Protein AF-A0A6V8L6J2-F1 (afdb_monomer)

InterPro domains:
  IPR000182 GNAT domain [PF00583] (63-171)
  IPR000182 GNAT domain [PS51186] (35-198)
  IPR016181 Acyl-CoA N-acyltransferase [SSF55729] (37-196)

Mean predicted aligned error: 17.66 Å

Sequence (285 aa):
MEGERPVEPQRLDPPAELNKIQHFAIITTVSAIEKSVRSATAADMAAIASIYAHYVAHTVATFDEVAPTADDWRRKRDDLTGRGLPFLVALAGDEVAGFAYAGPFRPKPAYRHTVEDTIYLAPAYTGKGLGSTLLEAVLAGCAEAGARQVVAVIADTGSDASAALHRRFGFAEAGRLVNVGYKHARWIDTLLMQRPSNAHPAPARAQRGPRRSRLSPPIKGIRSWFDLQSTTVCPWSTQKSLIGGGRAGAGGKISGPCRMWATLCDALVEAGHIGHSPADRGAER

Radius of gyration: 35.35 Å; Cα contacts (8 Å, |Δi|>4): 330; chains: 1; bounding box: 138×88×64 Å

pLDDT: mean 74.94, std 26.14, range [28.81, 98.81]

Solvent-accessible surface area (backbone atoms only — not comparable to full-atom values): 17871 Å² total; per-residue (Å²): 134,84,81,84,81,88,81,82,82,82,84,79,78,80,74,90,66,74,75,60,64,71,64,57,73,74,66,81,80,76,76,75,69,52,73,51,74,46,76,59,55,86,83,48,23,58,56,52,28,53,45,49,34,50,38,30,77,75,44,57,70,41,88,53,83,68,62,64,49,38,66,54,46,45,54,50,47,52,56,32,48,74,71,50,30,33,45,33,31,31,30,48,57,93,42,76,38,24,40,31,34,38,44,75,60,52,92,55,77,91,35,77,42,30,28,25,54,48,78,51,56,28,81,96,44,61,96,69,57,54,69,58,57,46,50,54,54,39,52,51,31,34,24,75,53,59,26,37,32,40,33,41,78,40,42,61,65,90,63,62,65,65,62,53,53,43,43,77,72,62,32,41,84,74,50,73,43,75,64,72,43,77,59,94,95,38,72,27,35,36,42,34,29,34,31,70,22,86,70,37,74,76,74,76,73,74,73,78,65,77,79,79,88,59,86,70,78,79,68,90,87,71,92,60,87,70,75,74,69,79,76,82,82,81,65,77,81,66,64,65,70,81,76,65,88,78,93,78,80,89,89,77,87,90,79,66,78,65,59,60,54,51,54,52,51,51,53,35,42,77,68,66,77,47,81,87,72,94,80,85,82,85,86,86,136

Organism: NCBI:txid1076125

Secondary structure (DSSP, 8-state):
---PPPPPPP--PPPTTTTTHHHHTTS-------EEEEE--GGGHHHHHHHHHHHHHH-SSS--SSPPPHHHHHHHHHHHHHTT--EEEEEETTEEEEEEEEEES-SSGGGTTEEEEEEEE-GGGTTSSHHHHHHHHHHHHHHHTT-SEEEEEEE--S--HHHHHHHHTT-EEEEEEEEEEEETTEEEEEEEEEEE-TTS---------------PPPPTT---GGGGSSS----GGGGGGGSS-----S-----STHHHHHHHHHHHHHTTSSPPPTT------

Structure (mmCIF, N/CA/C/O backbone):
data_AF-A0A6V8L6J2-F1
#
_entry.id   AF-A0A6V8L6J2-F1
#
loop_
_atom_site.group_PDB
_atom_site.id
_atom_site.type_symbol
_atom_site.label_atom_id
_atom_site.label_alt_id
_atom_site.label_comp_id
_atom_site.label_asym_id
_atom_site.label_entity_id
_atom_site.label_seq_id
_atom_site.pdbx_PDB_ins_code
_atom_site.Cartn_x
_atom_site.Cartn_y
_atom_site.Cartn_z
_atom_site.occupancy
_atom_site.B_iso_or_equiv
_atom_site.auth_seq_id
_atom_site.auth_comp_id
_atom_site.auth_asym_id
_atom_site.auth_atom_id
_atom_site.pdbx_PDB_model_num
ATOM 1 N N . MET A 1 1 ? -81.642 57.421 8.137 1.00 38.56 1 MET A N 1
ATOM 2 C CA . MET A 1 1 ? -81.211 58.381 7.104 1.00 38.56 1 MET A CA 1
ATOM 3 C C . MET A 1 1 ? -79.759 58.697 7.410 1.00 38.56 1 MET A C 1
ATOM 5 O O . MET A 1 1 ? -79.502 59.449 8.335 1.00 38.56 1 MET A O 1
ATOM 9 N N . GLU A 1 2 ? -78.854 57.800 7.016 1.00 38.22 2 GLU A N 1
ATOM 10 C CA . GLU A 1 2 ? -78.171 57.800 5.700 1.00 38.22 2 GLU A CA 1
ATOM 11 C C . GLU A 1 2 ? -77.203 58.997 5.592 1.00 38.22 2 GLU A C 1
ATOM 13 O O . GLU A 1 2 ? -77.618 60.130 5.774 1.00 38.22 2 GLU A O 1
ATOM 18 N N . GLY A 1 3 ? -75.910 58.834 5.318 1.00 38.78 3 GLY A N 1
ATOM 19 C CA . GLY A 1 3 ? -75.205 57.620 4.939 1.00 38.78 3 GLY A CA 1
ATOM 20 C C . GLY A 1 3 ? -73.688 57.760 5.026 1.00 38.78 3 GLY A C 1
ATOM 21 O O . GLY A 1 3 ? -73.116 58.836 4.847 1.00 38.78 3 GLY A O 1
ATOM 22 N N . GLU A 1 4 ? -73.044 56.630 5.291 1.00 47.84 4 GLU A N 1
ATOM 23 C CA . GLU A 1 4 ? -71.620 56.441 5.056 1.00 47.84 4 GLU A CA 1
ATOM 24 C C . GLU A 1 4 ? -71.425 56.001 3.604 1.00 47.84 4 GLU A C 1
ATOM 26 O O . GLU A 1 4 ? -72.117 55.119 3.093 1.00 47.84 4 GLU A O 1
ATOM 31 N N . ARG A 1 5 ? -70.506 56.680 2.916 1.00 55.78 5 ARG A N 1
ATOM 32 C CA . ARG A 1 5 ? -70.139 56.384 1.529 1.00 55.78 5 ARG A CA 1
ATOM 33 C C . ARG A 1 5 ? -69.390 55.044 1.456 1.00 55.78 5 ARG A C 1
ATOM 35 O O . ARG A 1 5 ? -68.599 54.767 2.358 1.00 55.78 5 ARG A O 1
ATOM 42 N N . PRO A 1 6 ? -69.560 54.251 0.384 1.00 48.56 6 PRO A N 1
ATOM 43 C CA . PRO A 1 6 ? -68.909 52.953 0.255 1.00 48.56 6 PRO A CA 1
ATOM 44 C C . PRO A 1 6 ? -67.419 53.121 -0.065 1.00 48.56 6 PRO A C 1
ATOM 46 O O . PRO A 1 6 ? -67.058 53.890 -0.956 1.00 48.56 6 PRO A O 1
ATOM 49 N N . VAL A 1 7 ? -66.561 52.382 0.640 1.00 58.59 7 VAL A N 1
ATOM 50 C CA . VAL A 1 7 ? -65.142 52.215 0.295 1.00 58.59 7 VAL A CA 1
ATOM 51 C C . VAL A 1 7 ? -65.021 51.014 -0.640 1.00 58.59 7 VAL A C 1
ATOM 53 O O . VAL A 1 7 ? -65.461 49.914 -0.312 1.00 58.59 7 VAL A O 1
ATOM 56 N N . GLU A 1 8 ? -64.456 51.242 -1.820 1.00 53.38 8 GLU A N 1
ATOM 57 C CA . GLU A 1 8 ? -64.275 50.238 -2.867 1.00 53.38 8 GLU A CA 1
ATOM 58 C C . GLU A 1 8 ? -63.193 49.204 -2.485 1.00 53.38 8 GLU A C 1
ATOM 60 O O . GLU A 1 8 ? -62.112 49.595 -2.028 1.00 53.38 8 GLU A O 1
ATOM 65 N N . PRO A 1 9 ? -63.442 47.887 -2.637 1.00 50.19 9 PRO A N 1
ATOM 66 C CA . PRO A 1 9 ? -62.479 46.865 -2.245 1.00 50.19 9 PRO A CA 1
ATOM 67 C C . PRO A 1 9 ? -61.334 46.766 -3.260 1.00 50.19 9 PRO A C 1
ATOM 69 O O . PRO A 1 9 ? -61.534 46.436 -4.429 1.00 50.19 9 PRO A O 1
ATOM 72 N N . GLN A 1 10 ? -60.107 47.008 -2.792 1.00 58.25 10 GLN A N 1
ATOM 73 C CA . GLN A 1 10 ? -58.893 46.785 -3.575 1.00 58.25 10 GLN A CA 1
ATOM 74 C C . GLN A 1 10 ? -58.757 45.301 -3.945 1.00 58.25 10 GLN A C 1
ATOM 76 O O . GLN A 1 10 ? -58.644 44.429 -3.083 1.00 58.25 10 GLN A O 1
ATOM 81 N N . ARG A 1 11 ? -58.742 45.023 -5.251 1.00 51.22 11 ARG A N 1
ATOM 82 C CA . ARG A 1 11 ? -58.373 43.729 -5.829 1.00 51.22 11 ARG A CA 1
ATOM 83 C C . ARG A 1 11 ? -56.869 43.514 -5.608 1.00 51.22 11 ARG A C 1
ATOM 85 O O . ARG A 1 11 ? -56.058 44.155 -6.268 1.00 51.22 11 ARG A O 1
ATOM 92 N N . LEU A 1 12 ? -56.503 42.633 -4.675 1.00 52.09 12 LEU A N 1
ATOM 93 C CA . LEU A 1 12 ? -55.143 42.095 -4.592 1.00 52.09 12 LEU A CA 1
ATOM 94 C C . LEU A 1 12 ? -54.971 41.038 -5.689 1.00 52.09 12 LEU A C 1
ATOM 96 O O . LEU A 1 12 ? -55.606 39.984 -5.638 1.00 52.09 12 LEU A O 1
ATOM 100 N N . ASP A 1 13 ? -54.099 41.303 -6.657 1.00 53.66 13 ASP A N 1
ATOM 101 C CA . ASP A 1 13 ? -53.595 40.262 -7.551 1.00 53.66 13 ASP A CA 1
ATOM 102 C C . ASP A 1 13 ? -52.654 39.323 -6.765 1.00 53.66 13 ASP A C 1
ATOM 104 O O . ASP A 1 13 ? -51.825 39.801 -5.981 1.00 53.66 13 ASP A O 1
ATOM 108 N N . PRO A 1 14 ? -52.751 37.988 -6.928 1.00 57.00 14 PRO A N 1
ATOM 109 C CA . PRO A 1 14 ? -51.861 37.066 -6.234 1.00 57.00 14 PRO A CA 1
ATOM 110 C C . PRO A 1 14 ? -50.430 37.190 -6.787 1.00 57.00 14 PRO A C 1
ATOM 112 O O . PRO A 1 14 ? -50.242 37.226 -8.008 1.00 57.00 14 PRO A O 1
ATOM 115 N N . PRO A 1 15 ? -49.395 37.231 -5.928 1.00 49.56 15 PRO A N 1
ATOM 116 C CA . PRO A 1 15 ? -48.028 37.412 -6.389 1.00 49.56 15 PRO A CA 1
ATOM 117 C C . PRO A 1 15 ? -47.547 36.187 -7.177 1.00 49.56 15 PRO A C 1
ATOM 119 O O . PRO A 1 15 ? -47.607 35.049 -6.707 1.00 49.56 15 PRO A O 1
ATOM 122 N N . ALA A 1 16 ? -46.984 36.441 -8.361 1.00 53.47 16 ALA A N 1
ATOM 123 C CA . ALA A 1 16 ? -46.343 35.480 -9.269 1.00 53.47 16 ALA A CA 1
ATOM 124 C C . ALA A 1 16 ? -45.048 34.826 -8.712 1.00 53.47 16 ALA A C 1
ATOM 126 O O . ALA A 1 16 ? -44.206 34.339 -9.466 1.00 53.47 16 ALA A O 1
ATOM 127 N N . GLU A 1 17 ? -44.876 34.805 -7.392 1.00 49.59 17 GLU A N 1
ATOM 128 C CA . GLU A 1 17 ? -43.664 34.389 -6.670 1.00 49.59 17 GLU A CA 1
ATOM 129 C C . GLU A 1 17 ? -43.742 32.957 -6.117 1.00 49.59 17 GLU A C 1
ATOM 131 O O . GLU A 1 17 ? -42.745 32.414 -5.651 1.00 49.59 17 GLU A O 1
ATOM 136 N N . LEU A 1 18 ? -44.896 32.290 -6.199 1.00 47.78 18 LEU A N 1
ATOM 137 C CA . LEU A 1 18 ? -45.054 30.946 -5.626 1.00 47.78 18 LEU A CA 1
ATOM 138 C C . LEU A 1 18 ? -44.497 29.812 -6.503 1.00 47.78 18 LEU A C 1
ATOM 140 O O . LEU A 1 18 ? -44.278 28.717 -5.996 1.00 47.78 18 LEU A O 1
ATOM 144 N N . ASN A 1 19 ? -44.198 30.055 -7.787 1.00 50.50 19 ASN A N 1
ATOM 145 C CA . ASN A 1 19 ? -43.825 28.980 -8.724 1.00 50.50 19 ASN A CA 1
ATOM 146 C C . ASN A 1 19 ? -42.311 28.855 -9.016 1.00 50.50 19 ASN A C 1
ATOM 148 O O . ASN A 1 19 ? -41.887 27.920 -9.697 1.00 50.50 19 ASN A O 1
ATOM 152 N N . LYS A 1 20 ? -41.471 29.768 -8.499 1.00 48.31 20 LYS A N 1
ATOM 153 C CA . LYS A 1 20 ? -39.998 29.716 -8.661 1.00 48.31 20 LYS A CA 1
ATOM 154 C C . LYS A 1 20 ? -39.279 29.036 -7.495 1.00 48.31 20 LYS A C 1
ATOM 156 O O . LYS A 1 20 ? -38.230 28.428 -7.696 1.00 48.31 20 LYS A O 1
ATOM 161 N N . ILE A 1 21 ? -39.858 29.082 -6.295 1.00 51.44 21 ILE A N 1
ATOM 162 C CA . ILE A 1 21 ? -39.219 28.569 -5.074 1.00 51.44 21 ILE A CA 1
ATOM 163 C C . ILE A 1 21 ? -39.250 27.028 -5.028 1.00 51.44 21 ILE A C 1
ATOM 165 O O . ILE A 1 21 ? -38.320 26.411 -4.515 1.00 51.44 21 ILE A O 1
ATOM 169 N N . GLN A 1 22 ? -40.243 26.382 -5.651 1.00 46.78 22 GLN A N 1
ATOM 170 C CA . GLN A 1 22 ? -40.329 24.914 -5.673 1.00 46.78 22 GLN A CA 1
ATOM 171 C C . GLN A 1 22 ? -39.413 24.232 -6.704 1.00 46.78 22 GLN A C 1
ATOM 173 O O . GLN A 1 22 ? -39.050 23.078 -6.501 1.00 46.78 22 GLN A O 1
ATOM 178 N N . HIS A 1 23 ? -38.974 24.923 -7.764 1.00 47.19 23 HIS A N 1
ATOM 179 C CA . HIS A 1 23 ? -38.044 24.338 -8.744 1.00 47.19 23 HIS A CA 1
ATOM 180 C C . HIS A 1 23 ? -36.566 24.519 -8.367 1.00 47.19 23 HIS A C 1
ATOM 182 O O . HIS A 1 23 ? -35.737 23.697 -8.752 1.00 47.19 23 HIS A O 1
ATOM 188 N N . PHE A 1 24 ? -36.216 25.555 -7.595 1.00 45.44 24 PHE A N 1
ATOM 189 C CA . PHE A 1 24 ? -34.817 25.810 -7.227 1.00 45.44 24 PHE A CA 1
ATOM 190 C C . PHE A 1 24 ? -34.338 24.975 -6.027 1.00 45.44 24 PHE A C 1
ATOM 192 O O . PHE A 1 24 ? -33.147 24.718 -5.896 1.00 45.44 24 PHE A O 1
ATOM 199 N N . ALA A 1 25 ? -35.254 24.484 -5.187 1.00 39.44 25 ALA A N 1
ATOM 200 C CA . ALA A 1 25 ? -34.921 23.671 -4.013 1.00 39.44 25 ALA A CA 1
ATOM 201 C C . ALA A 1 25 ? -34.645 22.180 -4.319 1.00 39.44 25 ALA A C 1
ATOM 203 O O . ALA A 1 25 ? -34.301 21.427 -3.412 1.00 39.44 25 ALA A O 1
ATOM 204 N N . ILE A 1 26 ? -34.774 21.740 -5.579 1.00 43.50 26 ILE A N 1
ATOM 205 C CA . ILE A 1 26 ? -34.473 20.355 -6.001 1.00 43.50 26 ILE A CA 1
ATOM 206 C C . ILE A 1 26 ? -33.020 20.214 -6.492 1.00 43.50 26 ILE A C 1
ATOM 208 O O . ILE A 1 26 ? -32.470 19.114 -6.526 1.00 43.50 26 ILE A O 1
ATOM 212 N N . ILE A 1 27 ? -32.342 21.321 -6.806 1.00 48.66 27 ILE A N 1
ATOM 213 C CA . ILE A 1 27 ? -30.946 21.307 -7.241 1.00 48.66 27 ILE A CA 1
ATOM 214 C C . ILE A 1 27 ? -30.086 21.762 -6.061 1.00 48.66 27 ILE A C 1
ATOM 216 O O . ILE A 1 27 ? -30.187 22.899 -5.615 1.00 48.66 27 ILE A O 1
ATOM 220 N N . THR A 1 28 ? -29.185 20.888 -5.607 1.00 45.84 28 THR A N 1
ATOM 221 C CA . THR A 1 28 ? -28.156 21.124 -4.569 1.00 45.84 28 THR A CA 1
ATOM 222 C C . THR A 1 28 ? -28.513 20.684 -3.145 1.00 45.84 28 THR A C 1
ATOM 224 O O . THR A 1 28 ? -28.267 21.391 -2.176 1.00 45.84 28 THR A O 1
ATOM 227 N N . THR A 1 29 ? -28.954 19.436 -2.982 1.00 45.41 29 THR A N 1
ATOM 228 C CA . THR A 1 29 ? -28.442 18.640 -1.853 1.00 45.41 29 THR A CA 1
ATOM 229 C C . THR A 1 29 ? -27.448 17.636 -2.422 1.00 45.41 29 THR A C 1
ATOM 231 O O . THR A 1 29 ? -27.781 16.485 -2.690 1.00 45.41 29 THR A O 1
ATOM 234 N N . VAL A 1 30 ? -26.214 18.083 -2.674 1.00 53.19 30 VAL A N 1
ATOM 235 C CA . VAL A 1 30 ? -25.099 17.139 -2.797 1.00 53.19 30 VAL A CA 1
ATOM 236 C C . VAL A 1 30 ? -24.872 16.635 -1.380 1.00 53.19 30 VAL A C 1
ATOM 238 O O . VAL A 1 30 ? -24.208 17.297 -0.587 1.00 53.19 30 VAL A O 1
ATOM 241 N N . SER A 1 31 ? -25.504 15.515 -1.032 1.00 51.19 31 SER A N 1
ATOM 242 C CA . SER A 1 31 ? -25.180 14.798 0.197 1.00 51.19 31 SER A CA 1
ATOM 243 C C . SER A 1 31 ? -23.675 14.531 0.172 1.00 51.19 31 SER A C 1
ATOM 245 O O . SER A 1 31 ? -23.175 13.807 -0.695 1.00 51.19 31 SER A O 1
ATOM 247 N N . ALA A 1 32 ? -22.927 15.203 1.046 1.00 64.56 32 ALA A N 1
ATOM 248 C CA . ALA A 1 32 ? -21.523 14.902 1.237 1.00 64.56 32 ALA A CA 1
ATOM 249 C C . ALA A 1 32 ? -21.467 13.485 1.805 1.00 64.56 32 ALA A C 1
ATOM 251 O O . ALA A 1 32 ? -21.842 13.267 2.953 1.00 64.56 32 ALA A O 1
ATOM 252 N N . ILE A 1 33 ? -21.061 12.519 0.978 1.00 69.44 33 ILE A N 1
ATOM 253 C CA . ILE A 1 33 ? -20.912 11.134 1.421 1.00 69.44 33 ILE A CA 1
ATOM 254 C C . ILE A 1 33 ? -19.971 11.136 2.628 1.00 69.44 33 ILE A C 1
ATOM 256 O O . ILE A 1 33 ? -18.839 11.621 2.523 1.00 69.44 33 ILE A O 1
ATOM 260 N N . GLU A 1 34 ? -20.456 10.627 3.760 1.00 84.69 34 GLU A N 1
ATOM 261 C CA . GLU A 1 34 ? -19.671 10.502 4.980 1.00 84.69 34 GLU A CA 1
ATOM 262 C C . GLU A 1 34 ? -18.452 9.620 4.703 1.00 84.69 34 GLU A C 1
ATOM 264 O O . GLU A 1 34 ? -18.567 8.532 4.136 1.00 84.69 34 GLU A O 1
ATOM 269 N N . LYS A 1 35 ? -17.268 10.118 5.061 1.00 91.12 35 LYS A N 1
ATOM 270 C CA . LYS A 1 35 ? -16.005 9.403 4.887 1.00 91.12 35 LYS A CA 1
ATOM 271 C C . LYS A 1 35 ? -15.460 9.047 6.254 1.00 91.12 35 LYS A C 1
ATOM 273 O O . LYS A 1 35 ? -15.222 9.939 7.064 1.00 91.12 35 LYS A O 1
ATOM 278 N N . SER A 1 36 ? -15.203 7.768 6.476 1.00 95.06 36 SER A N 1
ATOM 279 C CA . SER A 1 36 ? -14.614 7.279 7.721 1.00 95.06 36 SER A CA 1
ATOM 280 C C . SER A 1 36 ? -13.577 6.195 7.445 1.00 95.06 36 SER A C 1
ATOM 282 O O . SER A 1 36 ? -13.510 5.633 6.350 1.00 95.06 36 SER A O 1
ATOM 284 N N . VAL A 1 37 ? -12.720 5.928 8.428 1.00 97.56 37 VAL A N 1
ATOM 285 C CA . VAL A 1 37 ? -11.757 4.823 8.400 1.00 97.56 37 VAL A CA 1
ATOM 286 C C . VAL A 1 37 ? -11.955 3.993 9.657 1.00 97.56 37 VAL A C 1
ATOM 288 O O . VAL A 1 37 ? -12.092 4.542 10.749 1.00 97.56 37 VAL A O 1
ATOM 291 N N . ARG A 1 38 ? -11.965 2.669 9.504 1.00 97.69 38 ARG A N 1
ATOM 292 C CA . ARG A 1 38 ? -12.072 1.718 10.617 1.00 97.69 38 ARG A CA 1
ATOM 293 C C . ARG A 1 38 ? -11.252 0.462 10.357 1.00 97.69 38 ARG A C 1
ATOM 295 O O . ARG A 1 38 ? -10.863 0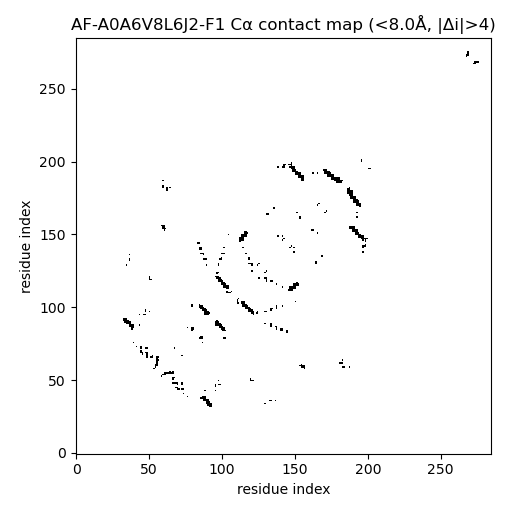.189 9.221 1.00 97.69 38 ARG A O 1
ATOM 302 N N . SER A 1 39 ? -11.050 -0.339 11.399 1.00 98.31 39 SER A N 1
ATOM 303 C CA . SER A 1 39 ? -10.497 -1.686 11.256 1.00 98.31 39 SER A CA 1
ATOM 304 C C . SER A 1 39 ? -11.354 -2.538 10.318 1.00 98.31 39 SER A C 1
ATOM 306 O O . SER A 1 39 ? -12.591 -2.491 10.351 1.00 98.31 39 SER A O 1
ATOM 308 N N . ALA A 1 40 ? -10.681 -3.312 9.470 1.00 98.25 40 ALA A N 1
ATOM 309 C CA . ALA A 1 40 ? -11.327 -4.248 8.566 1.00 98.25 40 ALA A CA 1
ATOM 310 C C . ALA A 1 40 ? -11.888 -5.448 9.339 1.00 98.25 40 ALA A C 1
ATOM 312 O O . ALA A 1 40 ? -11.258 -5.986 10.249 1.00 98.25 40 ALA A O 1
ATOM 313 N N . THR A 1 41 ? -13.059 -5.907 8.927 1.00 97.62 41 THR A N 1
ATOM 314 C CA . THR A 1 41 ? -13.772 -7.051 9.492 1.00 97.62 41 THR A CA 1
ATOM 315 C C . THR A 1 41 ? -13.847 -8.194 8.481 1.00 97.62 41 THR A C 1
ATOM 317 O O . THR A 1 41 ? -13.521 -8.052 7.302 1.00 97.62 41 THR A O 1
ATOM 320 N N . ALA A 1 42 ? -14.326 -9.353 8.929 1.00 96.06 42 ALA A N 1
ATOM 321 C CA . ALA A 1 42 ? -14.614 -10.496 8.068 1.00 96.06 42 ALA A CA 1
ATOM 322 C C . ALA A 1 42 ? -15.571 -10.189 6.905 1.00 96.06 42 ALA A C 1
ATOM 324 O O . ALA A 1 42 ? -15.435 -10.811 5.851 1.00 96.06 42 ALA A O 1
ATOM 325 N N . ALA A 1 43 ? -16.501 -9.247 7.083 1.00 97.12 43 ALA A N 1
ATOM 326 C CA . ALA A 1 43 ? -17.487 -8.883 6.070 1.00 97.12 43 ALA A CA 1
ATOM 327 C C . ALA A 1 43 ? -16.881 -8.072 4.910 1.00 97.12 43 ALA A C 1
ATOM 329 O O . ALA A 1 43 ? -17.376 -8.138 3.789 1.00 97.12 43 ALA A O 1
ATOM 330 N N . ASP A 1 44 ? -15.769 -7.370 5.142 1.00 98.31 44 ASP A N 1
ATOM 331 C CA . ASP A 1 44 ? -15.175 -6.466 4.149 1.00 98.31 44 ASP A CA 1
ATOM 332 C C . ASP A 1 44 ? -14.343 -7.197 3.078 1.00 98.31 44 ASP A C 1
ATOM 334 O O . ASP A 1 44 ? -13.984 -6.618 2.052 1.00 98.31 44 ASP A O 1
ATOM 338 N N . MET A 1 45 ? -14.011 -8.475 3.300 1.00 98.38 45 MET A N 1
ATOM 339 C CA . MET A 1 45 ? -13.021 -9.200 2.490 1.00 98.38 45 MET A CA 1
ATOM 340 C C . MET A 1 45 ? -13.448 -9.365 1.028 1.00 98.38 45 MET A C 1
ATOM 342 O O . MET A 1 45 ? -12.598 -9.341 0.141 1.00 98.38 45 MET A O 1
ATOM 346 N N . ALA A 1 46 ? -14.752 -9.494 0.764 1.00 98.38 46 ALA A N 1
ATOM 347 C CA . ALA A 1 46 ? -15.271 -9.568 -0.600 1.00 98.38 46 ALA A CA 1
ATOM 348 C C . ALA A 1 46 ? -15.064 -8.246 -1.359 1.00 98.38 46 ALA A C 1
ATOM 350 O O . ALA A 1 46 ? -14.615 -8.254 -2.505 1.00 98.38 46 ALA A O 1
ATOM 351 N N . ALA A 1 47 ? -15.317 -7.108 -0.704 1.00 98.44 47 ALA A N 1
ATOM 352 C CA . ALA A 1 47 ? -15.102 -5.792 -1.297 1.00 98.44 47 ALA A CA 1
ATOM 353 C C . ALA A 1 47 ? -13.607 -5.520 -1.529 1.00 98.44 47 ALA A C 1
ATOM 355 O O . ALA A 1 47 ? -13.218 -5.095 -2.614 1.00 98.44 47 ALA A O 1
ATOM 356 N N . ILE A 1 48 ? -12.753 -5.851 -0.555 1.00 98.69 48 ILE A N 1
ATOM 357 C CA . ILE A 1 48 ? -11.290 -5.755 -0.686 1.00 98.69 48 ILE A CA 1
ATOM 358 C C . ILE A 1 48 ? -10.783 -6.597 -1.861 1.00 98.69 48 ILE A C 1
ATOM 360 O O . ILE A 1 48 ? -10.017 -6.094 -2.686 1.00 98.69 48 ILE A O 1
ATOM 364 N N . ALA A 1 49 ? -11.239 -7.849 -1.970 1.00 98.62 49 ALA A N 1
ATOM 365 C CA . ALA A 1 49 ? -10.874 -8.731 -3.073 1.00 98.62 49 ALA A CA 1
ATOM 366 C C . ALA A 1 49 ? -11.284 -8.132 -4.425 1.00 98.62 49 ALA A C 1
ATOM 368 O O . ALA A 1 49 ? -10.475 -8.113 -5.349 1.00 98.62 49 ALA A O 1
ATOM 369 N N . SER A 1 50 ? -12.494 -7.571 -4.524 1.00 98.50 50 SER A N 1
ATOM 370 C CA . SER A 1 50 ? -12.978 -6.906 -5.739 1.00 98.50 50 SER A CA 1
ATOM 371 C C . SER A 1 50 ? -12.137 -5.680 -6.113 1.00 98.50 50 SER A C 1
ATOM 373 O O . SER A 1 50 ? -11.752 -5.526 -7.273 1.00 98.50 50 SER A O 1
ATOM 375 N N . ILE A 1 51 ? -11.812 -4.817 -5.142 1.00 98.56 51 ILE A N 1
ATOM 376 C CA . ILE A 1 51 ? -10.957 -3.640 -5.367 1.00 98.56 51 ILE A CA 1
ATOM 377 C C . ILE A 1 51 ? -9.588 -4.084 -5.879 1.00 98.56 51 ILE A C 1
ATOM 379 O O . ILE A 1 51 ? -9.108 -3.571 -6.886 1.00 98.56 51 ILE A O 1
ATOM 383 N N . TYR A 1 52 ? -8.960 -5.055 -5.217 1.00 98.62 52 TYR A N 1
ATOM 384 C CA . TYR A 1 52 ? -7.630 -5.516 -5.599 1.00 98.62 52 TYR A CA 1
ATOM 385 C C . TYR A 1 52 ? -7.619 -6.229 -6.956 1.00 98.62 52 TYR A C 1
ATOM 387 O O . TYR A 1 52 ? -6.715 -6.004 -7.760 1.00 98.62 52 TYR A O 1
ATOM 395 N N . ALA A 1 53 ? -8.645 -7.032 -7.252 1.00 98.50 53 ALA A N 1
ATOM 396 C CA . ALA A 1 53 ? -8.783 -7.730 -8.527 1.00 98.50 53 ALA A CA 1
ATOM 397 C C . ALA A 1 53 ? -8.798 -6.763 -9.719 1.00 98.50 53 ALA A C 1
ATOM 399 O O . ALA A 1 53 ? -8.177 -7.053 -10.742 1.00 98.50 53 ALA A O 1
ATOM 400 N N . HIS A 1 54 ? -9.417 -5.585 -9.573 1.00 98.25 54 HIS A N 1
ATOM 401 C CA . HIS A 1 54 ? -9.348 -4.534 -10.590 1.00 98.25 54 HIS A CA 1
ATOM 402 C C . HIS A 1 54 ? -7.896 -4.118 -10.885 1.00 98.25 54 HIS A C 1
ATOM 404 O O . HIS A 1 54 ? -7.487 -4.053 -12.045 1.00 98.25 54 HIS A O 1
ATOM 410 N N . TYR A 1 55 ? -7.086 -3.880 -9.848 1.00 98.12 55 TYR A N 1
ATOM 411 C CA . TYR A 1 55 ? -5.679 -3.508 -10.022 1.00 98.12 55 TYR A CA 1
ATOM 412 C C . TYR A 1 55 ? -4.835 -4.642 -10.599 1.00 98.12 55 TYR A C 1
ATOM 414 O O . TYR A 1 55 ? -3.953 -4.371 -11.416 1.00 98.12 55 TYR A O 1
ATOM 422 N N . VAL A 1 56 ? -5.114 -5.892 -10.219 1.00 98.19 56 VAL A N 1
ATOM 423 C CA . VAL A 1 56 ? -4.464 -7.075 -10.796 1.00 98.19 56 VAL A CA 1
ATOM 424 C C . VAL A 1 56 ? -4.748 -7.174 -12.294 1.00 98.19 56 VAL A C 1
ATOM 426 O O . VAL A 1 56 ? -3.812 -7.347 -13.068 1.00 98.19 56 VAL A O 1
ATOM 429 N N . ALA A 1 57 ? -6.005 -7.019 -12.709 1.00 97.81 57 ALA A N 1
ATOM 430 C CA . ALA A 1 57 ? -6.415 -7.224 -14.094 1.00 97.81 57 ALA A CA 1
ATOM 431 C C . ALA A 1 57 ? -6.031 -6.073 -15.039 1.00 97.81 57 ALA A C 1
ATOM 433 O O . ALA A 1 57 ? -5.746 -6.316 -16.211 1.00 97.81 57 ALA A O 1
ATOM 434 N N . HIS A 1 58 ? -6.057 -4.828 -14.555 1.00 97.38 58 HIS A N 1
ATOM 435 C CA . HIS A 1 58 ? -6.026 -3.649 -15.429 1.00 97.38 58 HIS A CA 1
ATOM 436 C C . HIS A 1 58 ? -4.802 -2.751 -15.243 1.00 97.38 58 HIS A C 1
ATOM 438 O O . HIS A 1 58 ? -4.645 -1.773 -15.976 1.00 97.38 58 HIS A O 1
ATOM 444 N N . THR A 1 59 ? -3.940 -3.028 -14.262 1.00 96.56 59 THR A N 1
ATOM 445 C CA . THR A 1 59 ? -2.827 -2.136 -13.921 1.00 96.56 59 THR A CA 1
ATOM 446 C C . THR A 1 59 ? -1.561 -2.901 -13.548 1.00 96.56 59 THR A C 1
ATOM 448 O O . THR A 1 59 ? -1.559 -4.112 -13.341 1.00 96.56 59 THR A O 1
ATOM 451 N N . VAL A 1 60 ? -0.470 -2.153 -13.387 1.00 96.81 60 VAL A N 1
ATOM 452 C CA . VAL A 1 60 ? 0.787 -2.669 -12.824 1.00 96.81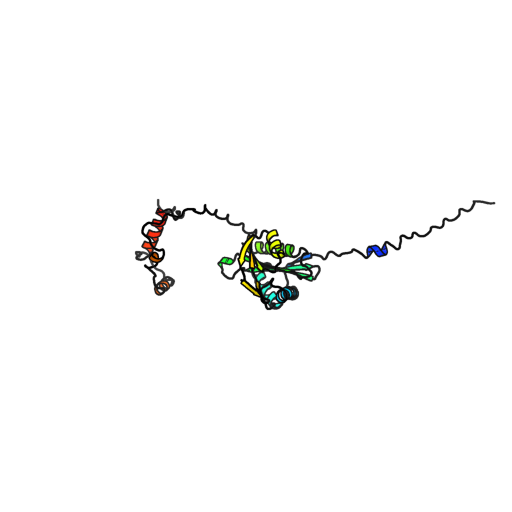 60 VAL A CA 1
ATOM 453 C C . VAL A 1 60 ? 1.040 -2.207 -11.393 1.00 96.81 60 VAL A C 1
ATOM 455 O O . VAL A 1 60 ? 2.143 -2.384 -10.891 1.00 96.81 60 VAL A O 1
ATOM 458 N N . ALA A 1 61 ? 0.050 -1.586 -10.740 1.00 96.38 61 ALA A N 1
ATOM 459 C CA . ALA A 1 61 ? 0.199 -1.091 -9.369 1.00 96.38 61 ALA A CA 1
ATOM 460 C C . ALA A 1 61 ? 0.549 -2.220 -8.383 1.00 96.38 61 ALA A C 1
ATOM 462 O O . ALA A 1 61 ? 1.209 -1.980 -7.379 1.00 96.38 61 ALA A O 1
ATOM 463 N N . THR A 1 62 ? 0.145 -3.446 -8.722 1.00 96.75 62 THR A N 1
ATOM 464 C CA . THR A 1 62 ? 0.599 -4.692 -8.111 1.00 96.75 62 THR A CA 1
ATOM 465 C C . THR A 1 62 ? 1.232 -5.601 -9.159 1.00 96.75 62 THR A C 1
ATOM 467 O O . THR A 1 62 ? 0.819 -5.611 -10.328 1.00 96.75 62 THR A O 1
ATOM 470 N N . PHE A 1 63 ? 2.208 -6.392 -8.719 1.00 97.38 63 PHE A N 1
ATOM 471 C CA . PHE A 1 63 ? 2.841 -7.441 -9.514 1.00 97.38 63 PHE A CA 1
ATOM 472 C C . PHE A 1 63 ? 2.134 -8.794 -9.403 1.00 97.38 63 PHE A C 1
ATOM 474 O O . PHE A 1 63 ? 2.522 -9.720 -10.106 1.00 97.38 63 PHE A O 1
ATOM 481 N N . ASP A 1 64 ? 1.072 -8.910 -8.601 1.00 97.31 64 ASP A N 1
ATOM 482 C CA . ASP A 1 64 ? 0.222 -10.099 -8.646 1.00 97.31 64 ASP A CA 1
ATOM 483 C C . ASP A 1 64 ? -0.431 -10.218 -10.030 1.00 97.31 64 ASP A C 1
ATOM 485 O O . ASP A 1 64 ? -1.001 -9.252 -10.554 1.00 97.31 64 ASP A O 1
ATOM 489 N N . GLU A 1 65 ? -0.342 -11.409 -10.621 1.00 97.19 65 GLU A N 1
ATOM 490 C CA . GLU A 1 65 ? -0.978 -11.762 -11.899 1.00 97.19 65 GLU A CA 1
ATOM 491 C C . GLU A 1 65 ? -2.317 -12.485 -11.703 1.00 97.19 65 GLU A C 1
ATOM 493 O O . GLU A 1 65 ? -3.184 -12.439 -12.572 1.00 97.19 65 GLU A O 1
ATOM 498 N N . VAL A 1 66 ? -2.511 -13.110 -10.539 1.00 97.81 66 VAL A N 1
ATOM 499 C CA . VAL A 1 66 ? -3.752 -13.787 -10.150 1.00 97.81 66 VAL A CA 1
ATOM 500 C C . VAL A 1 66 ? -4.287 -13.126 -8.889 1.00 97.81 66 VAL A C 1
ATOM 502 O O . VAL A 1 66 ? -3.574 -12.995 -7.896 1.00 97.81 66 VAL A O 1
ATOM 505 N N . ALA A 1 67 ? -5.545 -12.688 -8.932 1.00 97.94 67 ALA A N 1
ATOM 506 C CA . ALA A 1 67 ? -6.160 -11.998 -7.808 1.00 97.94 67 ALA A CA 1
ATOM 507 C C . ALA A 1 67 ? -6.410 -12.972 -6.637 1.00 97.94 67 ALA A C 1
ATOM 509 O O . ALA A 1 67 ? -7.008 -14.029 -6.855 1.00 97.94 67 ALA A O 1
ATOM 510 N N . PRO A 1 68 ? -6.011 -12.622 -5.399 1.00 98.00 68 PRO A N 1
ATOM 511 C CA . PRO A 1 68 ? -6.341 -13.408 -4.218 1.00 98.00 68 PRO A CA 1
ATOM 512 C C . PRO A 1 68 ? -7.851 -13.458 -3.975 1.00 98.00 68 PRO A C 1
ATOM 514 O O . PRO A 1 68 ? -8.575 -12.487 -4.217 1.00 98.00 68 PRO A O 1
ATOM 517 N N . THR A 1 69 ? -8.321 -14.577 -3.433 1.00 98.31 69 THR A N 1
ATOM 518 C CA . THR A 1 69 ? -9.726 -14.763 -3.060 1.00 98.31 69 THR A CA 1
ATOM 519 C C . THR A 1 69 ? -10.078 -13.999 -1.780 1.00 98.31 69 THR A C 1
ATOM 521 O O . THR A 1 69 ? -9.208 -13.581 -1.012 1.00 98.31 69 THR A O 1
ATOM 524 N N . ALA A 1 70 ? -11.374 -13.852 -1.487 1.00 98.25 70 ALA A N 1
ATOM 525 C CA . ALA A 1 70 ? -11.822 -13.271 -0.218 1.00 98.25 70 ALA A CA 1
ATOM 526 C C . ALA A 1 70 ? -11.308 -14.056 1.009 1.00 98.25 70 ALA A C 1
ATOM 528 O O . ALA A 1 70 ? -11.026 -13.459 2.049 1.00 98.25 70 ALA A O 1
ATOM 529 N N . ASP A 1 71 ? -11.130 -15.375 0.894 1.00 98.31 71 ASP A N 1
ATOM 530 C CA . ASP A 1 71 ? -10.581 -16.189 1.981 1.00 98.31 71 ASP A CA 1
ATOM 531 C C . ASP A 1 71 ? -9.064 -16.036 2.132 1.00 98.31 71 ASP A C 1
ATOM 533 O O . ASP A 1 71 ? -8.561 -16.088 3.257 1.00 98.31 71 ASP A O 1
ATOM 537 N N . ASP A 1 72 ? -8.330 -15.777 1.045 1.00 98.44 72 ASP A N 1
ATOM 538 C CA . ASP A 1 72 ? -6.921 -15.370 1.129 1.00 98.44 72 ASP A 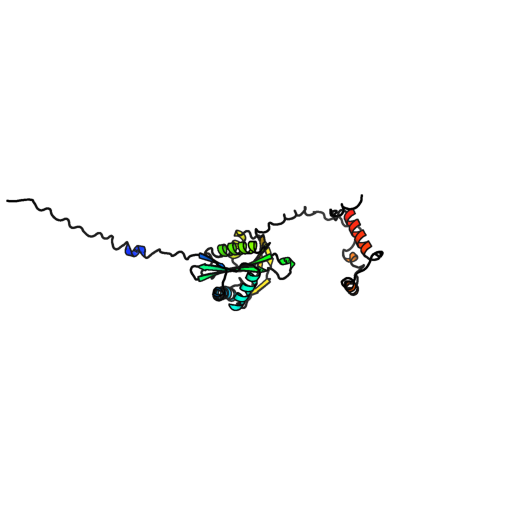CA 1
ATOM 539 C C . ASP A 1 72 ? -6.783 -14.055 1.897 1.00 98.44 72 ASP A C 1
ATOM 541 O O . ASP A 1 72 ? -5.970 -13.948 2.818 1.00 98.44 72 ASP A O 1
ATOM 545 N N . TRP A 1 73 ? -7.628 -13.072 1.575 1.00 98.56 73 TRP A N 1
ATOM 546 C CA . TRP A 1 73 ? -7.663 -11.795 2.284 1.00 98.56 73 TRP A CA 1
ATOM 547 C C . TRP A 1 73 ? -8.057 -11.950 3.751 1.00 98.56 73 TRP A C 1
ATOM 549 O O . TRP A 1 73 ? -7.442 -11.315 4.607 1.00 98.56 73 TRP A O 1
ATOM 559 N N . ARG A 1 74 ? -9.009 -12.838 4.065 1.00 98.56 74 ARG A N 1
ATOM 560 C CA . ARG A 1 74 ? -9.381 -13.170 5.448 1.00 98.56 74 ARG A CA 1
ATOM 561 C C . ARG A 1 74 ? -8.179 -13.694 6.232 1.00 98.56 74 ARG A C 1
ATOM 563 O O . ARG A 1 74 ? -7.874 -13.145 7.286 1.00 98.56 74 ARG A O 1
ATOM 570 N N . ARG A 1 75 ? -7.469 -14.692 5.690 1.00 98.62 75 ARG A N 1
ATOM 571 C CA . ARG A 1 75 ? -6.255 -15.257 6.308 1.00 98.62 75 ARG A CA 1
ATOM 572 C C . ARG A 1 75 ? -5.165 -14.206 6.485 1.00 98.62 75 ARG A C 1
ATOM 574 O O . ARG A 1 75 ? -4.542 -14.145 7.540 1.00 98.62 75 ARG A O 1
ATOM 581 N N . LYS A 1 76 ? -4.949 -13.368 5.468 1.00 98.50 76 LYS A N 1
ATOM 582 C CA . LYS A 1 76 ? -3.958 -12.289 5.510 1.00 98.50 76 LYS A CA 1
ATOM 583 C C . LYS A 1 76 ? -4.294 -11.254 6.578 1.00 98.50 76 LYS A C 1
ATOM 585 O O . LYS A 1 76 ? -3.407 -10.868 7.331 1.00 98.50 76 LYS A O 1
ATOM 590 N N . ARG A 1 77 ? -5.558 -10.828 6.674 1.00 98.56 77 ARG A N 1
ATOM 591 C CA . ARG A 1 77 ? -6.014 -9.944 7.752 1.00 98.56 77 ARG A CA 1
ATOM 592 C C . ARG A 1 77 ? -5.713 -10.575 9.104 1.00 98.56 77 ARG A C 1
ATOM 594 O O . ARG A 1 77 ? -5.058 -9.927 9.909 1.00 98.56 77 ARG A O 1
ATOM 601 N N . ASP A 1 78 ? -6.142 -11.816 9.323 1.00 98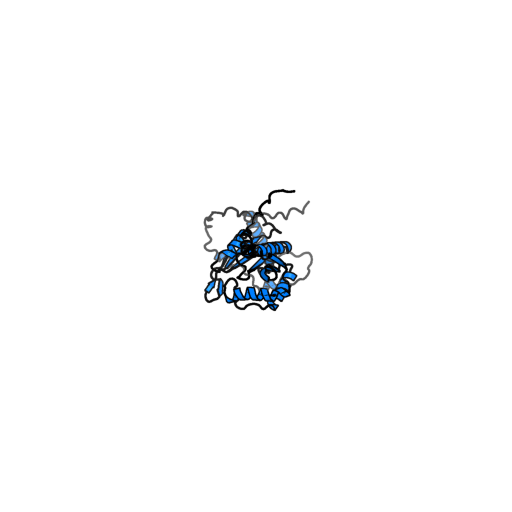.44 78 ASP A N 1
ATOM 602 C CA . ASP A 1 78 ? -5.984 -12.491 10.614 1.00 98.44 78 ASP A CA 1
ATOM 603 C C . ASP A 1 78 ? -4.514 -12.608 11.035 1.00 98.44 78 ASP A C 1
ATOM 605 O O . ASP A 1 78 ? -4.186 -12.271 12.173 1.00 98.44 78 ASP A O 1
ATOM 609 N N . ASP A 1 79 ? -3.616 -12.982 10.115 1.00 98.31 79 ASP A N 1
ATOM 610 C CA . ASP A 1 79 ? -2.170 -13.014 10.375 1.00 98.31 79 ASP A CA 1
ATOM 611 C C . ASP A 1 79 ? -1.620 -11.629 10.752 1.00 98.31 79 ASP A C 1
ATOM 613 O O . ASP A 1 79 ? -0.933 -11.490 11.764 1.00 98.31 79 ASP A O 1
ATOM 617 N N . LEU A 1 80 ? -1.941 -10.588 9.979 1.00 98.31 80 LEU A N 1
ATOM 618 C CA . LEU A 1 80 ? -1.422 -9.240 10.219 1.00 98.31 80 LEU A CA 1
ATOM 619 C C . LEU A 1 80 ? -1.962 -8.641 11.521 1.00 98.31 80 LEU A C 1
ATOM 621 O O . LEU A 1 80 ? -1.187 -8.140 12.337 1.00 98.31 80 LEU A O 1
ATOM 625 N N . THR A 1 81 ? -3.266 -8.759 11.768 1.00 97.94 81 THR A N 1
ATOM 626 C CA . THR A 1 81 ? -3.875 -8.266 13.009 1.00 97.94 81 THR A CA 1
ATOM 627 C C . THR A 1 81 ? -3.422 -9.070 14.225 1.00 97.94 81 THR A C 1
ATOM 629 O O . THR A 1 81 ? -3.220 -8.495 15.289 1.00 97.94 81 THR A O 1
ATOM 632 N N . GLY A 1 82 ? -3.164 -10.376 14.072 1.00 97.69 82 GLY A N 1
ATOM 633 C CA . GLY A 1 82 ? -2.587 -11.215 15.126 1.00 97.69 82 GLY A CA 1
ATOM 634 C C . GLY A 1 82 ? -1.159 -10.812 15.511 1.00 97.69 82 GLY A C 1
ATOM 635 O O . GLY A 1 82 ? -0.725 -11.067 16.631 1.00 97.69 82 GLY A O 1
ATOM 636 N N . ARG A 1 83 ? -0.439 -10.125 14.614 1.00 96.00 83 ARG A N 1
ATOM 637 C CA . ARG A 1 83 ? 0.869 -9.497 14.883 1.00 96.00 83 ARG A CA 1
ATOM 638 C C . ARG A 1 83 ? 0.751 -8.084 15.469 1.00 96.00 83 ARG A C 1
ATOM 640 O O . ARG A 1 83 ? 1.777 -7.452 15.701 1.00 96.00 83 ARG A O 1
ATOM 647 N N . GLY A 1 84 ? -0.467 -7.575 15.664 1.00 97.25 84 GLY A N 1
ATOM 648 C CA . GLY A 1 84 ? -0.727 -6.199 16.090 1.00 97.25 84 GLY A CA 1
ATOM 649 C C . GLY A 1 84 ? -0.559 -5.152 14.984 1.00 97.25 84 GLY A C 1
ATOM 650 O O . GLY A 1 84 ? -0.498 -3.968 15.291 1.00 97.25 84 GLY A O 1
ATOM 651 N N . LEU A 1 85 ? -0.463 -5.555 13.710 1.00 98.12 85 LEU A N 1
ATOM 652 C CA . LEU A 1 85 ? -0.322 -4.626 12.586 1.00 98.12 85 LEU A CA 1
ATOM 653 C C . LEU A 1 85 ? -1.692 -4.128 12.090 1.00 98.12 85 LEU A C 1
ATOM 655 O O . LEU A 1 85 ? -2.671 -4.881 12.124 1.00 98.12 85 LEU A O 1
ATOM 659 N N . PRO A 1 86 ? -1.781 -2.878 11.593 1.00 98.25 86 PRO A N 1
ATOM 660 C CA . PRO A 1 86 ? -3.039 -2.307 11.132 1.00 98.25 86 PRO A CA 1
ATOM 661 C C . PRO A 1 86 ? -3.534 -2.975 9.846 1.00 98.25 86 PRO A C 1
ATOM 663 O O . PRO A 1 86 ? -2.778 -3.179 8.893 1.00 98.25 86 PRO A O 1
ATOM 666 N N . PHE A 1 87 ? -4.842 -3.227 9.802 1.00 98.81 87 PHE A N 1
ATOM 667 C CA . PHE A 1 87 ? -5.581 -3.591 8.598 1.00 98.81 87 PHE A CA 1
ATOM 668 C C . PHE A 1 87 ? -6.909 -2.829 8.602 1.00 98.81 87 PHE A C 1
ATOM 670 O O . PHE A 1 87 ? -7.786 -3.081 9.429 1.00 98.81 87 PHE A O 1
ATOM 677 N N . LEU A 1 88 ? -7.046 -1.874 7.689 1.00 98.81 88 LEU A N 1
ATOM 678 C CA . LEU A 1 88 ? -8.066 -0.833 7.712 1.00 98.81 88 LEU A CA 1
ATOM 679 C C . LEU A 1 88 ? -8.859 -0.795 6.404 1.00 98.81 88 LEU A C 1
ATOM 681 O O . LEU A 1 88 ? -8.342 -1.114 5.332 1.00 98.81 88 LEU A O 1
ATOM 685 N N . VAL A 1 89 ? -10.101 -0.331 6.495 1.00 98.75 89 VAL A N 1
ATOM 686 C CA . VAL A 1 89 ? -10.939 0.046 5.353 1.00 98.75 89 VAL A CA 1
ATOM 687 C C . VAL A 1 89 ? -11.345 1.508 5.459 1.00 98.75 89 VAL A C 1
ATOM 689 O O . VAL A 1 89 ? -11.590 2.019 6.553 1.00 98.75 89 VAL A O 1
ATOM 692 N N . ALA A 1 90 ? -11.422 2.171 4.311 1.00 98.38 90 ALA A N 1
ATOM 693 C CA . ALA A 1 90 ? -12.060 3.465 4.159 1.00 98.38 90 ALA A CA 1
ATOM 694 C C . ALA A 1 90 ? -13.484 3.254 3.661 1.00 98.38 90 ALA A C 1
ATOM 696 O O . ALA A 1 90 ? -13.701 2.516 2.698 1.00 98.38 90 ALA A O 1
ATOM 697 N N . LEU A 1 91 ? -14.428 3.933 4.294 1.00 97.38 91 LEU A N 1
ATOM 698 C CA . LEU A 1 91 ? -15.829 3.913 3.923 1.00 97.38 91 LEU A CA 1
ATOM 699 C C . LEU A 1 91 ? -16.230 5.218 3.240 1.00 97.38 91 LEU A C 1
ATOM 701 O O . LEU A 1 91 ? -15.713 6.293 3.558 1.00 97.38 91 LEU A O 1
ATOM 705 N N . ALA A 1 92 ? -17.165 5.102 2.308 1.00 94.75 92 ALA A N 1
ATOM 706 C CA . ALA A 1 92 ? -17.918 6.209 1.750 1.00 94.75 92 ALA A CA 1
ATOM 707 C C . ALA A 1 92 ? -19.410 5.873 1.902 1.00 94.75 92 ALA A C 1
ATOM 709 O O . ALA A 1 92 ? -19.977 5.157 1.078 1.00 94.75 92 ALA A O 1
ATOM 710 N N . GLY A 1 93 ? -20.024 6.346 2.990 1.00 91.44 93 GLY A N 1
ATOM 711 C CA . GLY A 1 93 ? -21.284 5.796 3.490 1.00 91.44 93 GLY A CA 1
ATOM 712 C C . GLY A 1 93 ? -21.071 4.364 3.985 1.00 91.44 93 GLY A C 1
ATOM 713 O O . GLY A 1 93 ? -20.132 4.109 4.735 1.00 91.44 93 GLY A O 1
ATOM 714 N N . ASP A 1 94 ? -21.888 3.426 3.508 1.00 89.69 94 ASP A N 1
ATOM 715 C CA . ASP A 1 94 ? -21.773 2.001 3.856 1.00 89.69 94 ASP A CA 1
ATOM 716 C C . ASP A 1 94 ? -20.854 1.207 2.907 1.00 89.69 94 ASP A C 1
ATOM 718 O O . 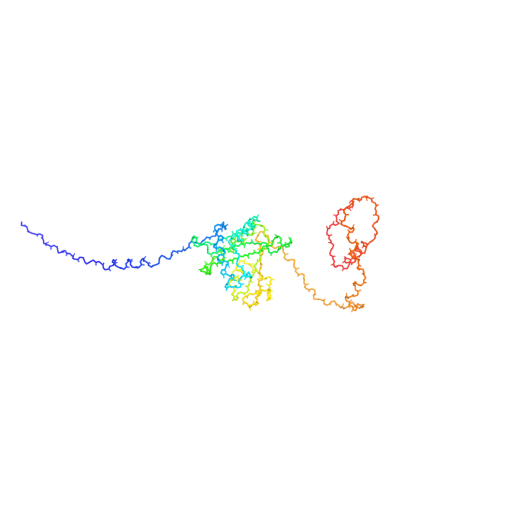ASP A 1 94 ? -20.608 0.017 3.112 1.00 89.69 94 ASP A O 1
ATOM 722 N N . GLU A 1 95 ? -20.327 1.845 1.857 1.00 95.19 95 GLU A N 1
ATOM 723 C CA . GLU A 1 95 ? -19.488 1.189 0.855 1.00 95.19 95 GLU A CA 1
ATOM 724 C C . GLU A 1 95 ? -18.002 1.254 1.221 1.00 95.19 95 GLU A C 1
ATOM 726 O O . GLU A 1 95 ? -17.473 2.311 1.577 1.00 95.19 95 GLU A O 1
ATOM 731 N N . VAL A 1 96 ? -17.294 0.133 1.058 1.00 97.94 96 VAL A N 1
ATOM 732 C CA . VAL A 1 96 ? -15.829 0.089 1.155 1.00 97.94 96 VAL A CA 1
ATOM 733 C C . VAL A 1 96 ? -15.224 0.786 -0.065 1.00 97.94 96 VAL A C 1
ATOM 735 O O . VAL A 1 96 ? -15.137 0.225 -1.153 1.00 97.94 96 VAL A O 1
ATOM 738 N N . ALA A 1 97 ? -14.758 2.014 0.137 1.00 98.06 97 ALA A N 1
ATOM 739 C CA . ALA A 1 97 ? -14.153 2.862 -0.886 1.00 98.06 97 ALA A CA 1
ATOM 740 C C . ALA A 1 97 ? -12.646 2.613 -1.073 1.00 98.06 97 ALA A C 1
ATOM 742 O O . ALA A 1 97 ? -12.035 3.101 -2.027 1.00 98.06 97 ALA A O 1
ATOM 743 N N . GLY A 1 98 ? -12.020 1.880 -0.157 1.00 98.44 98 GLY A N 1
ATOM 744 C CA . GLY A 1 98 ? -10.605 1.548 -0.205 1.00 98.44 98 GLY A CA 1
ATOM 745 C C . GLY A 1 98 ? -10.160 0.777 1.024 1.00 98.44 98 GLY A C 1
ATOM 746 O O . GLY A 1 98 ? -10.903 0.640 1.994 1.00 98.44 98 GLY A O 1
ATOM 747 N N . PHE A 1 99 ? -8.934 0.281 0.995 1.00 98.81 99 PHE A N 1
ATOM 748 C CA . PHE A 1 99 ? -8.339 -0.422 2.119 1.00 98.81 99 PHE A CA 1
ATOM 749 C C . PHE A 1 99 ? -6.845 -0.160 2.196 1.00 98.81 99 PHE A C 1
ATOM 751 O O . PHE A 1 99 ? -6.200 0.217 1.212 1.00 98.81 99 PHE A O 1
ATOM 758 N N . ALA A 1 100 ? -6.302 -0.367 3.386 1.00 98.81 100 ALA A N 1
ATOM 759 C CA . ALA A 1 100 ? -4.882 -0.264 3.626 1.00 98.81 100 ALA A CA 1
ATOM 760 C C . ALA A 1 100 ? -4.444 -1.216 4.731 1.00 98.81 100 ALA A C 1
ATOM 762 O O . ALA A 1 100 ? -5.213 -1.531 5.636 1.00 98.81 100 ALA A O 1
ATOM 763 N N . TYR A 1 101 ? -3.205 -1.676 4.673 1.00 98.81 101 TYR A N 1
ATOM 764 C CA . TYR A 1 101 ? -2.625 -2.495 5.729 1.00 98.81 101 TYR A CA 1
ATOM 765 C C . TYR A 1 101 ? -1.115 -2.288 5.789 1.00 98.81 101 TYR A C 1
ATOM 767 O O . TYR A 1 101 ? -0.518 -1.745 4.857 1.00 98.81 101 TYR A O 1
ATOM 775 N N . ALA A 1 102 ? -0.501 -2.757 6.872 1.00 98.56 102 ALA A N 1
ATOM 776 C CA . ALA A 1 102 ? 0.943 -2.911 6.948 1.00 98.56 102 ALA A CA 1
ATOM 777 C C . ALA A 1 102 ? 1.331 -4.371 7.186 1.00 98.56 102 ALA A C 1
ATOM 779 O O . ALA A 1 102 ? 0.651 -5.098 7.910 1.00 98.56 102 ALA A O 1
ATOM 780 N N . GLY A 1 103 ? 2.429 -4.800 6.571 1.00 98.12 103 GLY A N 1
ATOM 781 C CA . GLY A 1 103 ? 2.974 -6.149 6.709 1.00 98.12 103 GLY A CA 1
ATOM 782 C C . GLY A 1 103 ? 4.480 -6.151 6.965 1.00 98.12 103 GLY A C 1
ATOM 783 O O . GLY A 1 103 ? 5.133 -5.121 6.815 1.00 98.12 103 GLY A O 1
ATOM 784 N N . PRO A 1 104 ? 5.073 -7.289 7.360 1.00 97.56 104 PRO A N 1
ATOM 785 C CA . PRO A 1 104 ? 6.525 -7.411 7.454 1.00 97.56 104 PRO A CA 1
ATOM 786 C C . PRO A 1 104 ? 7.183 -7.132 6.096 1.00 97.56 104 PRO A C 1
ATOM 788 O O . PRO A 1 104 ? 6.821 -7.762 5.108 1.00 97.56 104 PRO A O 1
ATOM 791 N N . PHE A 1 105 ? 8.185 -6.251 6.046 1.00 97.56 105 PHE A N 1
ATOM 792 C CA . PHE A 1 105 ? 8.840 -5.898 4.778 1.00 97.56 105 PHE A CA 1
ATOM 793 C C . PHE A 1 105 ? 9.573 -7.089 4.138 1.00 97.56 105 PHE A C 1
ATOM 795 O O . PHE A 1 105 ? 9.512 -7.316 2.933 1.00 97.56 105 PHE A O 1
ATOM 802 N N . ARG A 1 106 ? 10.317 -7.863 4.938 1.00 96.31 106 ARG A N 1
ATOM 803 C CA . ARG A 1 106 ? 11.083 -9.030 4.471 1.00 96.31 106 ARG A CA 1
ATOM 804 C C . ARG A 1 106 ? 11.150 -10.104 5.555 1.00 96.31 106 ARG A C 1
ATOM 806 O O . ARG A 1 106 ? 11.205 -9.766 6.734 1.00 96.31 106 ARG A O 1
ATOM 813 N N . PRO A 1 107 ? 11.264 -11.392 5.185 1.00 93.75 107 PRO A N 1
ATOM 814 C CA . PRO A 1 107 ? 11.193 -12.498 6.144 1.00 93.75 107 PRO A CA 1
ATOM 815 C C . PRO A 1 107 ? 12.442 -12.651 7.026 1.00 93.75 107 PRO A C 1
ATOM 817 O O . PRO A 1 107 ? 12.427 -13.410 7.992 1.00 93.75 107 PRO A O 1
ATOM 820 N N . LYS A 1 108 ? 13.556 -11.972 6.712 1.00 96.50 108 LYS A N 1
ATOM 821 C CA . LYS A 1 108 ? 14.788 -12.122 7.500 1.00 96.50 108 LYS A CA 1
ATOM 822 C C . LYS A 1 108 ? 14.619 -11.458 8.880 1.00 96.50 108 LYS A C 1
ATOM 824 O O . LYS A 1 108 ? 14.252 -10.284 8.918 1.00 96.50 108 LYS A O 1
ATOM 829 N N . PRO A 1 109 ? 15.001 -12.110 9.998 1.00 95.50 109 PRO A N 1
ATOM 830 C CA . PRO A 1 109 ? 14.763 -11.601 11.361 1.00 95.50 109 PRO A CA 1
ATOM 831 C C . PRO A 1 109 ? 15.329 -10.206 11.676 1.00 95.50 109 PRO A C 1
ATOM 833 O O . PRO A 1 109 ? 14.838 -9.506 12.564 1.00 95.50 109 PRO A O 1
ATOM 836 N N . ALA A 1 110 ? 16.368 -9.771 10.958 1.00 96.88 110 ALA A N 1
ATOM 837 C CA . ALA A 1 110 ? 16.928 -8.428 11.107 1.00 96.88 110 ALA A CA 1
ATOM 838 C C . ALA A 1 110 ? 15.954 -7.312 10.668 1.00 96.88 110 ALA A C 1
ATOM 840 O O . ALA A 1 110 ? 16.089 -6.186 11.136 1.00 96.88 110 ALA A O 1
ATOM 841 N N . TYR A 1 111 ? 14.951 -7.623 9.838 1.00 97.19 111 TYR A N 1
ATOM 842 C CA . TYR A 1 111 ? 13.909 -6.687 9.397 1.00 97.19 111 TYR A CA 1
ATOM 843 C C . TYR A 1 111 ? 12.672 -6.661 10.304 1.00 97.19 111 TYR A C 1
ATOM 845 O O . TYR A 1 111 ? 11.708 -5.990 9.968 1.00 97.19 111 TYR A O 1
ATOM 853 N N . ARG A 1 112 ? 12.670 -7.342 11.459 1.00 95.19 112 ARG A N 1
ATOM 854 C CA . ARG A 1 112 ? 11.484 -7.456 12.338 1.00 95.19 112 ARG A CA 1
ATOM 855 C C . ARG A 1 112 ? 10.878 -6.124 12.813 1.00 95.19 112 ARG A C 1
ATOM 857 O O . ARG A 1 112 ? 9.738 -6.109 13.247 1.00 95.19 112 ARG A O 1
ATOM 864 N N . HIS A 1 113 ? 11.634 -5.026 12.748 1.00 95.88 113 HIS A N 1
ATOM 865 C CA . HIS A 1 113 ? 11.155 -3.680 13.083 1.00 95.88 113 HIS A CA 1
ATOM 866 C C . HIS A 1 113 ? 10.842 -2.829 11.836 1.00 95.88 113 HIS A C 1
ATOM 868 O O . HIS A 1 113 ? 10.632 -1.624 11.939 1.00 95.88 113 HIS A O 1
ATOM 874 N N . THR A 1 114 ? 10.849 -3.413 10.643 1.00 98.00 114 THR A N 1
ATOM 875 C CA . THR A 1 114 ? 10.543 -2.733 9.384 1.00 98.00 114 THR A CA 1
ATOM 876 C C . THR A 1 114 ? 9.289 -3.338 8.786 1.00 98.00 114 THR A C 1
ATOM 878 O O . THR A 1 114 ? 9.219 -4.546 8.551 1.00 98.00 114 THR A O 1
ATOM 881 N N . VAL A 1 115 ? 8.317 -2.478 8.517 1.00 98.44 115 VAL A N 1
ATOM 882 C CA . VAL A 1 115 ? 7.058 -2.848 7.877 1.00 98.44 115 VAL A CA 1
ATOM 883 C C . VAL A 1 115 ? 6.963 -2.199 6.505 1.00 98.44 115 VAL A C 1
ATOM 885 O O . VAL A 1 115 ? 7.629 -1.200 6.233 1.00 98.44 115 VAL A O 1
ATOM 888 N N . GLU A 1 116 ? 6.150 -2.791 5.650 1.00 98.62 116 GLU A N 1
ATOM 889 C CA . GLU A 1 116 ? 5.749 -2.250 4.362 1.00 98.62 116 GLU A CA 1
ATOM 890 C C . GLU A 1 116 ? 4.277 -1.861 4.426 1.00 98.62 116 GLU A C 1
ATOM 892 O O . GLU A 1 116 ? 3.468 -2.644 4.932 1.00 98.62 116 GLU A O 1
ATOM 897 N N . ASP A 1 117 ? 3.935 -0.665 3.953 1.00 98.44 117 ASP A N 1
ATOM 898 C CA . ASP A 1 117 ? 2.549 -0.230 3.838 1.00 98.44 117 ASP A CA 1
ATOM 899 C C . ASP A 1 117 ? 1.972 -0.522 2.450 1.00 98.44 117 ASP A C 1
ATOM 901 O O . ASP A 1 117 ? 2.666 -0.629 1.441 1.00 98.44 117 ASP A O 1
ATOM 905 N N . THR A 1 118 ? 0.660 -0.708 2.400 1.00 98.56 118 THR A N 1
ATOM 906 C CA . THR A 1 118 ? -0.075 -0.978 1.168 1.00 98.56 118 THR A CA 1
ATOM 907 C C . THR A 1 118 ? -1.413 -0.260 1.219 1.00 98.56 118 THR A C 1
ATOM 909 O O . THR A 1 118 ? -2.119 -0.363 2.221 1.00 98.56 118 THR A O 1
ATOM 912 N N . ILE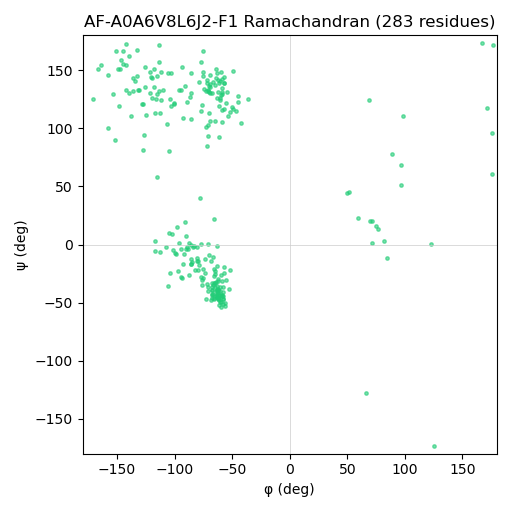 A 1 119 ? -1.780 0.438 0.140 1.00 98.38 119 ILE A N 1
ATOM 913 C CA . ILE A 1 119 ? -3.028 1.206 0.035 1.00 98.38 119 ILE A CA 1
ATOM 914 C C . ILE A 1 119 ? -3.625 1.022 -1.361 1.00 98.38 119 ILE A C 1
ATOM 916 O O . ILE A 1 119 ? -2.946 1.253 -2.360 1.00 98.38 119 ILE A O 1
ATOM 920 N N . TYR A 1 120 ? -4.914 0.687 -1.425 1.00 98.44 120 TYR A N 1
ATOM 921 C CA . TYR A 1 120 ? -5.692 0.655 -2.664 1.00 98.44 120 TYR A CA 1
ATOM 922 C C . TYR A 1 120 ? -7.045 1.333 -2.460 1.00 98.44 120 TYR A C 1
ATOM 924 O O . TYR A 1 120 ? -7.691 1.165 -1.427 1.00 98.44 120 TYR A O 1
ATOM 932 N N . LEU A 1 121 ? -7.491 2.088 -3.462 1.00 98.19 121 LEU A N 1
ATOM 933 C CA . LEU A 1 121 ? -8.805 2.728 -3.473 1.00 98.19 121 LEU A CA 1
ATOM 934 C C . LEU A 1 121 ? -9.642 2.123 -4.593 1.00 98.19 121 LEU A C 1
ATOM 936 O O . LEU A 1 121 ? -9.122 1.829 -5.662 1.00 98.19 121 LEU A O 1
ATOM 940 N N . ALA A 1 122 ? -10.946 1.982 -4.395 1.00 97.56 122 ALA A N 1
ATOM 941 C CA . ALA A 1 122 ? -11.834 1.708 -5.514 1.00 97.56 122 ALA A CA 1
ATOM 942 C C . ALA A 1 122 ? -11.681 2.833 -6.571 1.00 97.56 122 ALA A C 1
ATOM 944 O O . ALA A 1 122 ? -11.588 4.008 -6.191 1.00 97.56 122 ALA A O 1
ATOM 945 N N . PRO A 1 123 ? -11.658 2.530 -7.888 1.00 94.94 123 PRO A N 1
ATOM 946 C CA . PRO A 1 123 ? -11.362 3.522 -8.932 1.00 94.94 123 PRO A CA 1
ATOM 947 C C . PRO A 1 123 ? -12.221 4.793 -8.854 1.00 94.94 123 PRO A C 1
ATOM 949 O O . PRO A 1 123 ? -11.707 5.904 -9.003 1.00 94.94 123 PRO A O 1
ATOM 952 N N . ALA A 1 124 ? -13.504 4.637 -8.508 1.00 94.81 124 ALA A N 1
ATOM 953 C CA . ALA A 1 124 ? -14.471 5.723 -8.340 1.00 94.81 124 ALA A CA 1
ATOM 954 C C . ALA A 1 124 ? -14.171 6.671 -7.158 1.00 94.81 124 ALA A C 1
ATOM 956 O O . ALA A 1 124 ? -14.792 7.731 -7.033 1.00 94.81 124 ALA A O 1
ATOM 957 N N . TYR A 1 125 ? -13.230 6.314 -6.282 1.00 94.56 125 TYR A N 1
ATOM 958 C CA . TYR A 1 125 ? -12.916 7.034 -5.046 1.00 94.56 125 TYR A CA 1
ATOM 959 C C . TYR A 1 125 ? -11.494 7.608 -5.002 1.00 94.56 125 TYR A C 1
ATOM 961 O O . TYR A 1 125 ? -11.102 8.243 -4.017 1.00 94.56 125 TYR A O 1
ATOM 969 N N . THR A 1 126 ? -10.732 7.456 -6.086 1.00 92.56 126 THR A N 1
ATOM 970 C CA . THR A 1 126 ? -9.419 8.092 -6.240 1.00 92.56 126 THR A CA 1
ATOM 971 C C . THR A 1 126 ? -9.540 9.623 -6.262 1.00 92.56 126 THR A C 1
ATOM 973 O O . THR A 1 126 ? -10.579 10.183 -6.607 1.00 92.56 126 THR A O 1
ATOM 976 N N . GLY A 1 127 ? -8.502 10.334 -5.805 1.00 89.88 127 GLY A N 1
ATOM 977 C CA . GLY A 1 127 ? -8.487 11.806 -5.790 1.00 89.88 127 GLY A CA 1
ATOM 978 C C . GLY A 1 127 ? -9.412 12.481 -4.762 1.00 89.88 127 GLY A C 1
ATOM 979 O O . GLY A 1 127 ? -9.434 13.703 -4.683 1.00 89.88 127 GLY A O 1
ATOM 980 N N . LYS A 1 128 ? -10.141 11.722 -3.929 1.00 91.25 128 LYS A N 1
ATOM 981 C CA . LYS A 1 128 ? -11.114 12.254 -2.948 1.00 91.25 128 LYS A CA 1
ATOM 982 C C . LYS A 1 128 ? -10.577 12.396 -1.514 1.00 91.25 128 LYS A C 1
ATOM 984 O O . LYS A 1 128 ? -11.372 12.526 -0.581 1.00 91.25 128 LYS A O 1
ATOM 989 N N . GLY A 1 129 ? -9.256 12.333 -1.331 1.00 92.69 129 GLY A N 1
ATOM 990 C CA . GLY A 1 129 ? -8.574 12.465 -0.032 1.00 92.69 129 GLY A CA 1
ATOM 991 C C . GLY A 1 129 ? -8.473 11.184 0.809 1.00 92.69 129 GLY A C 1
ATOM 992 O O . GLY A 1 129 ? -7.676 11.150 1.739 1.00 92.69 129 GLY A O 1
ATOM 993 N N . LEU A 1 130 ? -9.185 10.108 0.449 1.00 95.62 130 LEU A N 1
ATOM 994 C CA . LEU A 1 130 ? -9.210 8.855 1.224 1.00 95.62 130 LEU A CA 1
ATOM 995 C C . LEU A 1 130 ? -7.844 8.165 1.337 1.00 95.62 130 LEU A C 1
ATOM 997 O O . LEU A 1 130 ? -7.560 7.544 2.354 1.00 95.62 130 LEU A O 1
ATOM 1001 N N . GLY A 1 131 ? -6.984 8.298 0.321 1.00 96.31 131 GLY A N 1
ATOM 1002 C CA . GLY A 1 131 ? -5.623 7.754 0.372 1.00 96.31 131 GLY A CA 1
ATOM 1003 C C . GLY A 1 131 ? -4.784 8.390 1.483 1.00 96.31 131 GLY A C 1
ATOM 1004 O O . GLY A 1 131 ? -4.067 7.682 2.181 1.00 96.31 131 GLY A O 1
ATOM 1005 N N . SER A 1 132 ? -4.929 9.702 1.702 1.00 96.75 132 SER A N 1
ATOM 1006 C CA . SER A 1 132 ? -4.275 10.397 2.815 1.00 96.75 132 SER A CA 1
ATOM 1007 C C . SER A 1 132 ? -4.815 9.927 4.160 1.00 96.75 132 SER A C 1
ATOM 1009 O O . SER A 1 132 ? -4.027 9.618 5.044 1.00 96.75 132 SER A O 1
ATOM 1011 N N . THR A 1 133 ? -6.139 9.816 4.297 1.00 97.00 133 THR A N 1
ATOM 1012 C CA . THR A 1 133 ? -6.775 9.358 5.541 1.00 97.00 133 THR A CA 1
ATOM 1013 C C . THR A 1 133 ? -6.362 7.926 5.898 1.00 97.00 133 THR A C 1
ATOM 1015 O O . THR A 1 133 ? -6.063 7.640 7.053 1.00 97.00 133 THR A O 1
ATOM 1018 N N . LEU A 1 134 ? -6.289 7.026 4.910 1.00 98.44 134 LEU A N 1
ATOM 1019 C CA . LEU A 1 134 ? -5.805 5.659 5.117 1.00 98.44 134 LEU A CA 1
ATOM 1020 C C . LEU A 1 134 ? -4.324 5.620 5.491 1.00 98.44 134 LEU A C 1
ATOM 1022 O O . LEU A 1 134 ? -3.966 4.920 6.436 1.00 98.44 134 LEU A O 1
ATOM 1026 N N . LEU A 1 135 ? -3.471 6.361 4.776 1.00 98.31 135 LEU A N 1
ATOM 1027 C CA . LEU A 1 135 ? -2.035 6.383 5.055 1.00 98.31 135 LEU A CA 1
ATOM 1028 C C . LEU A 1 135 ? -1.756 6.907 6.467 1.00 98.31 135 LEU A C 1
ATOM 1030 O O . LEU A 1 135 ? -0.964 6.317 7.195 1.00 98.31 135 LEU A O 1
ATOM 1034 N N . GLU A 1 136 ? -2.439 7.974 6.880 1.00 97.62 136 GLU A N 1
ATOM 1035 C CA . GLU A 1 136 ? -2.341 8.514 8.235 1.00 97.62 136 GLU A CA 1
ATOM 1036 C C . GLU A 1 136 ? -2.668 7.458 9.298 1.00 97.62 136 GLU A C 1
ATOM 1038 O O . GLU A 1 136 ? -1.867 7.222 10.206 1.00 97.62 136 GLU A O 1
ATOM 1043 N N . ALA A 1 137 ? -3.800 6.768 9.140 1.00 97.94 137 ALA A N 1
ATOM 1044 C CA . ALA A 1 137 ? -4.250 5.752 10.083 1.00 97.94 137 ALA A CA 1
ATOM 1045 C C . ALA A 1 137 ? -3.335 4.510 10.104 1.00 97.94 137 ALA A C 1
ATOM 1047 O O . ALA A 1 137 ? -3.036 3.983 11.176 1.00 97.94 137 ALA A O 1
ATOM 1048 N N . VAL A 1 138 ? -2.827 4.064 8.948 1.00 98.25 138 VAL A N 1
ATOM 1049 C CA . VAL A 1 138 ? -1.846 2.966 8.885 1.00 98.25 138 VAL A CA 1
ATOM 1050 C C . VAL A 1 138 ? -0.552 3.350 9.590 1.00 98.25 138 VAL A C 1
ATOM 1052 O O . VAL A 1 138 ? -0.014 2.559 10.357 1.00 98.25 138 VAL A O 1
ATOM 1055 N N . LEU A 1 139 ? -0.046 4.565 9.380 1.00 97.88 139 LEU A N 1
ATOM 1056 C CA . LEU A 1 139 ? 1.187 5.015 10.023 1.00 97.88 139 LEU A CA 1
ATOM 1057 C C . LEU A 1 139 ? 1.049 5.115 11.545 1.00 97.88 139 LEU A C 1
ATOM 1059 O O . LEU A 1 139 ? 2.004 4.780 12.252 1.00 97.88 139 LEU A O 1
ATOM 1063 N N . ALA A 1 140 ? -0.118 5.539 12.040 1.00 96.62 140 ALA A N 1
ATOM 1064 C CA . ALA A 1 140 ? -0.435 5.519 13.464 1.00 96.62 140 ALA A CA 1
ATOM 1065 C C . ALA A 1 140 ? -0.405 4.082 14.013 1.00 96.62 140 ALA A C 1
ATOM 1067 O O . ALA A 1 140 ? 0.366 3.801 14.930 1.00 96.62 140 ALA A O 1
ATOM 1068 N N . GLY A 1 141 ? -1.119 3.150 13.372 1.00 96.69 141 GLY A N 1
ATOM 1069 C CA . GLY A 1 141 ? -1.119 1.740 13.778 1.00 96.69 141 GLY A CA 1
ATOM 1070 C C . GLY A 1 141 ? 0.266 1.083 13.706 1.00 96.69 141 GLY A C 1
ATOM 1071 O O . GLY A 1 141 ? 0.643 0.315 14.584 1.00 96.69 141 GLY A O 1
ATOM 1072 N N . CYS A 1 142 ? 1.088 1.427 12.710 1.00 96.94 142 CYS A N 1
ATOM 1073 C CA . CYS A 1 142 ? 2.480 0.974 12.633 1.00 96.94 142 CYS A CA 1
ATOM 1074 C C . CYS A 1 142 ? 3.323 1.476 13.814 1.00 96.94 142 CYS A C 1
ATOM 1076 O O . CYS A 1 142 ? 4.179 0.744 14.314 1.00 96.94 142 CYS A O 1
ATOM 1078 N N . ALA A 1 143 ? 3.120 2.724 14.245 1.00 95.50 143 ALA A N 1
ATOM 1079 C CA . ALA A 1 143 ? 3.825 3.280 15.395 1.00 95.50 143 ALA A CA 1
ATOM 1080 C C . ALA A 1 143 ? 3.404 2.583 16.699 1.00 95.50 143 ALA A C 1
ATOM 1082 O O . ALA A 1 143 ? 4.272 2.231 17.496 1.00 95.50 143 ALA A O 1
ATOM 1083 N N . GLU A 1 144 ? 2.108 2.324 16.878 1.00 95.38 144 GLU A N 1
ATOM 1084 C CA . GLU A 1 144 ? 1.564 1.570 18.018 1.00 95.38 144 GLU A CA 1
ATOM 1085 C C . GLU A 1 144 ? 2.088 0.128 18.061 1.00 95.38 144 GLU A C 1
ATOM 1087 O O . GLU A 1 144 ? 2.457 -0.368 19.123 1.00 95.38 144 GLU A O 1
ATOM 1092 N N . ALA A 1 145 ? 2.232 -0.511 16.897 1.00 95.06 145 ALA A N 1
ATOM 1093 C CA . ALA A 1 145 ? 2.822 -1.843 16.758 1.00 95.06 145 ALA A CA 1
ATOM 1094 C C . ALA A 1 145 ? 4.346 -1.886 17.008 1.00 95.06 145 ALA A C 1
ATOM 1096 O O . ALA A 1 145 ? 4.975 -2.937 16.867 1.00 95.06 145 ALA A O 1
ATOM 1097 N N . GLY A 1 146 ? 4.980 -0.753 17.332 1.00 94.69 146 GLY A N 1
ATOM 1098 C CA . GLY A 1 146 ? 6.420 -0.673 17.584 1.00 94.69 146 GLY A CA 1
ATOM 1099 C C . GLY A 1 146 ? 7.280 -0.829 16.325 1.00 94.69 146 GLY A C 1
ATOM 1100 O O . GLY A 1 146 ? 8.473 -1.144 16.424 1.00 94.69 146 GLY A O 1
ATOM 1101 N N . ALA A 1 147 ? 6.717 -0.608 15.129 1.00 95.88 147 ALA A N 1
ATOM 1102 C CA . ALA A 1 147 ? 7.524 -0.524 13.919 1.00 95.88 147 ALA A CA 1
ATOM 1103 C C . ALA A 1 147 ? 8.532 0.618 14.071 1.00 95.88 147 ALA A C 1
ATOM 1105 O O . ALA A 1 147 ? 8.261 1.620 14.728 1.00 95.88 147 ALA A O 1
ATOM 1106 N N . ARG A 1 148 ? 9.702 0.476 13.451 1.00 96.00 148 ARG A N 1
ATOM 1107 C CA . ARG A 1 148 ? 10.812 1.440 13.458 1.00 96.00 148 ARG A CA 1
ATOM 1108 C C . ARG A 1 148 ? 10.936 2.185 12.133 1.00 96.00 148 ARG A C 1
ATOM 1110 O O . ARG A 1 148 ? 11.360 3.340 12.101 1.00 96.00 148 ARG A O 1
ATOM 1117 N N . GLN A 1 149 ? 10.653 1.496 11.035 1.00 97.50 149 GLN A N 1
ATOM 1118 C CA . GLN A 1 149 ? 10.661 2.030 9.676 1.00 97.50 149 GLN A CA 1
ATOM 1119 C C . GLN A 1 149 ? 9.421 1.529 8.944 1.00 97.50 149 GLN A C 1
ATOM 1121 O O . GLN A 1 149 ? 9.037 0.372 9.124 1.00 97.50 149 GLN A O 1
ATOM 1126 N N . VAL A 1 150 ? 8.861 2.388 8.101 1.00 98.38 150 VAL A N 1
ATOM 1127 C CA . VAL A 1 150 ? 7.816 2.042 7.136 1.00 98.38 150 VAL A CA 1
ATOM 1128 C C . VAL A 1 150 ? 8.395 2.247 5.742 1.00 98.38 150 VAL A C 1
ATOM 1130 O O . VAL A 1 150 ? 9.008 3.285 5.475 1.00 98.38 150 VAL A O 1
ATOM 1133 N N . VAL A 1 151 ? 8.255 1.238 4.889 1.00 98.69 151 VAL A N 1
ATOM 1134 C CA . VAL A 1 151 ? 8.728 1.229 3.504 1.00 98.69 151 VAL A CA 1
ATOM 1135 C C . VAL A 1 151 ? 7.521 1.194 2.580 1.00 98.69 151 VAL A C 1
ATOM 1137 O O . VAL A 1 151 ? 6.664 0.341 2.746 1.00 98.69 151 VAL A O 1
ATOM 1140 N N . ALA A 1 152 ? 7.506 2.063 1.579 1.00 98.56 152 ALA A N 1
ATOM 1141 C CA . ALA A 1 152 ? 6.554 2.001 0.484 1.00 98.56 152 ALA A CA 1
ATOM 1142 C C . ALA A 1 152 ? 7.261 1.453 -0.759 1.00 98.56 152 ALA A C 1
ATOM 1144 O O . ALA A 1 152 ? 8.296 1.984 -1.186 1.00 98.56 152 ALA A O 1
ATOM 1145 N N . VAL A 1 153 ? 6.705 0.387 -1.331 1.00 98.38 153 VAL A N 1
ATOM 1146 C CA . VAL A 1 153 ? 7.193 -0.259 -2.554 1.00 98.38 153 VAL A CA 1
ATOM 1147 C C . VAL A 1 153 ? 6.227 0.089 -3.681 1.00 98.38 153 VAL A C 1
ATOM 1149 O O . VAL A 1 153 ? 5.115 -0.422 -3.748 1.00 98.38 153 VAL A O 1
ATOM 1152 N N . ILE A 1 154 ? 6.628 1.016 -4.548 1.00 98.38 154 ILE A N 1
ATOM 1153 C CA . ILE A 1 154 ? 5.733 1.639 -5.525 1.00 98.38 154 ILE A CA 1
ATOM 1154 C C . ILE A 1 154 ? 6.150 1.207 -6.927 1.00 98.38 154 ILE A C 1
ATOM 1156 O O . ILE A 1 154 ? 7.214 1.595 -7.412 1.00 98.38 154 ILE A O 1
ATOM 1160 N N . ALA A 1 155 ? 5.305 0.426 -7.596 1.00 97.69 155 ALA A N 1
ATOM 1161 C CA . ALA A 1 155 ? 5.485 0.118 -9.009 1.00 97.69 155 ALA A CA 1
ATOM 1162 C C . ALA A 1 155 ? 5.292 1.374 -9.872 1.00 97.69 155 ALA A C 1
ATOM 1164 O O . ALA A 1 155 ? 4.380 2.175 -9.635 1.00 97.69 155 ALA A O 1
ATOM 1165 N N . ASP A 1 156 ? 6.128 1.536 -10.897 1.00 95.62 156 ASP A N 1
ATOM 1166 C CA . ASP A 1 156 ? 5.987 2.640 -11.838 1.00 95.62 156 ASP A CA 1
ATOM 1167 C C . ASP A 1 156 ? 4.780 2.415 -12.762 1.00 95.62 156 ASP A C 1
ATOM 1169 O O . ASP A 1 156 ? 4.795 1.637 -13.722 1.00 95.62 156 ASP A O 1
ATOM 1173 N N . THR A 1 157 ? 3.688 3.098 -12.433 1.00 92.69 157 THR A N 1
ATOM 1174 C CA . THR A 1 157 ? 2.446 3.078 -13.212 1.00 92.69 157 THR A CA 1
ATOM 1175 C C . THR A 1 157 ? 2.424 4.138 -14.316 1.00 92.69 157 THR A C 1
ATOM 1177 O O . THR A 1 157 ? 1.465 4.174 -15.084 1.00 92.69 157 THR A O 1
ATOM 1180 N N . GLY A 1 158 ? 3.449 4.996 -14.404 1.00 92.56 158 GLY A N 1
ATOM 1181 C CA . GLY A 1 158 ? 3.434 6.231 -15.191 1.00 92.56 158 GLY A CA 1
ATOM 1182 C C . GLY A 1 158 ? 2.748 7.410 -14.486 1.00 92.56 158 GLY A C 1
ATOM 1183 O O . GLY A 1 158 ? 2.618 8.482 -15.071 1.00 92.56 158 GLY A O 1
ATOM 1184 N N . SER A 1 159 ? 2.303 7.234 -13.236 1.00 93.12 159 SER A N 1
ATOM 1185 C CA . SER A 1 159 ? 1.694 8.281 -12.410 1.00 93.12 159 SER A CA 1
ATOM 1186 C C . SER A 1 159 ? 2.517 8.554 -11.154 1.00 93.12 159 SER A C 1
ATOM 1188 O O . SER A 1 159 ? 2.892 7.636 -10.427 1.00 93.12 159 SER A O 1
ATOM 1190 N N . ASP A 1 160 ? 2.713 9.835 -10.844 1.00 94.38 160 ASP A N 1
ATOM 1191 C CA . ASP A 1 160 ? 3.399 10.287 -9.630 1.00 94.38 160 ASP A CA 1
ATOM 1192 C C . ASP A 1 160 ? 2.478 10.332 -8.391 1.00 94.38 160 ASP A C 1
ATOM 1194 O O . ASP A 1 160 ? 2.919 10.657 -7.291 1.00 94.38 160 ASP A O 1
ATOM 1198 N N . ALA A 1 161 ? 1.188 9.999 -8.528 1.00 94.50 161 ALA A N 1
ATOM 1199 C CA . ALA A 1 161 ? 0.193 10.190 -7.469 1.00 94.50 161 ALA A CA 1
ATOM 1200 C C . ALA A 1 161 ? 0.548 9.467 -6.155 1.00 94.50 161 ALA A C 1
ATOM 1202 O O . ALA A 1 161 ? 0.451 10.062 -5.080 1.00 94.50 161 ALA A O 1
ATOM 1203 N N . SER A 1 162 ? 0.996 8.208 -6.236 1.00 95.81 162 SER A N 1
ATOM 1204 C CA . SER A 1 162 ? 1.392 7.435 -5.051 1.00 95.81 162 SER A CA 1
ATOM 1205 C C . SER A 1 162 ? 2.661 8.003 -4.409 1.00 95.81 162 SER A C 1
ATOM 1207 O O . SER A 1 162 ? 2.682 8.267 -3.208 1.00 95.81 162 SER A O 1
ATOM 1209 N N . ALA A 1 163 ? 3.702 8.287 -5.196 1.00 97.56 163 ALA A N 1
ATOM 1210 C CA . ALA A 1 163 ? 4.944 8.857 -4.672 1.00 97.56 163 ALA A CA 1
ATOM 1211 C C . ALA A 1 163 ? 4.722 10.251 -4.056 1.00 97.56 163 ALA A C 1
ATOM 1213 O O . ALA A 1 163 ? 5.276 10.565 -3.001 1.00 97.56 163 ALA A O 1
ATOM 1214 N N . ALA A 1 164 ? 3.871 11.078 -4.667 1.00 97.50 164 ALA A N 1
ATOM 1215 C CA . ALA A 1 164 ? 3.486 12.381 -4.140 1.00 97.50 164 ALA A CA 1
ATOM 1216 C C . ALA A 1 164 ? 2.718 12.271 -2.814 1.00 97.50 164 ALA A C 1
ATOM 1218 O O . ALA A 1 164 ? 2.971 13.064 -1.905 1.00 97.50 164 ALA A O 1
ATOM 1219 N N . LEU A 1 165 ? 1.819 11.288 -2.678 1.00 97.50 165 LEU A N 1
ATOM 1220 C CA . LEU A 1 165 ? 1.142 10.993 -1.414 1.00 97.50 165 LEU A CA 1
ATOM 1221 C C . LEU A 1 165 ? 2.165 10.642 -0.325 1.00 97.50 165 LEU A C 1
ATOM 1223 O O . LEU A 1 165 ? 2.206 11.308 0.707 1.00 97.50 165 LEU A O 1
ATOM 1227 N N . HIS A 1 166 ? 3.051 9.679 -0.577 1.00 98.50 166 HIS A N 1
ATOM 1228 C CA . HIS A 1 166 ? 4.061 9.265 0.400 1.00 98.50 166 HIS A CA 1
ATOM 1229 C C . HIS A 1 166 ? 5.010 10.417 0.777 1.00 98.50 166 HIS A C 1
ATOM 1231 O O . HIS A 1 166 ? 5.304 10.614 1.958 1.00 98.50 166 HIS A O 1
ATOM 1237 N N . ARG A 1 167 ? 5.425 11.257 -0.184 1.00 98.06 167 ARG A N 1
ATOM 1238 C CA . ARG A 1 167 ? 6.238 12.459 0.096 1.00 98.06 167 ARG A CA 1
ATOM 1239 C C . ARG A 1 167 ? 5.557 13.426 1.065 1.00 98.06 167 ARG A C 1
ATOM 1241 O O . ARG A 1 167 ? 6.222 13.944 1.959 1.00 98.06 167 ARG A O 1
ATOM 1248 N N . ARG A 1 168 ? 4.241 13.646 0.942 1.00 97.25 168 ARG A N 1
ATOM 1249 C CA . ARG A 1 168 ? 3.474 14.498 1.880 1.00 97.25 168 ARG A CA 1
ATOM 1250 C C . ARG A 1 168 ? 3.480 13.948 3.305 1.00 97.25 168 ARG A C 1
ATOM 1252 O O . ARG A 1 168 ? 3.452 14.722 4.253 1.00 97.25 168 ARG A O 1
ATOM 1259 N N . PHE A 1 169 ? 3.581 12.630 3.447 1.00 97.12 169 PHE A N 1
ATOM 1260 C CA . PHE A 1 169 ? 3.716 11.941 4.728 1.00 97.12 169 PHE A CA 1
ATOM 1261 C C . PHE A 1 169 ? 5.180 11.736 5.146 1.00 97.12 169 PHE A C 1
ATOM 1263 O O . PHE A 1 169 ? 5.467 10.889 5.989 1.00 97.12 169 PHE A O 1
ATOM 1270 N N . GLY A 1 170 ? 6.126 12.495 4.587 1.00 97.00 170 GLY A N 1
ATOM 1271 C CA . GLY A 1 170 ? 7.522 12.498 5.031 1.00 97.00 170 GLY A CA 1
ATOM 1272 C C . GLY A 1 170 ? 8.333 11.270 4.616 1.00 97.00 170 GLY A C 1
ATOM 1273 O O . GLY A 1 170 ? 9.405 11.038 5.175 1.00 97.00 170 GLY A O 1
ATOM 1274 N N . PHE A 1 171 ? 7.853 10.481 3.652 1.00 98.31 171 PHE A N 1
ATOM 1275 C CA . PHE A 1 171 ? 8.685 9.462 3.023 1.00 98.31 171 PHE A CA 1
ATOM 1276 C C . PHE A 1 171 ? 9.731 10.107 2.116 1.00 98.31 171 PHE A C 1
ATOM 1278 O O . PHE A 1 171 ? 9.440 11.026 1.348 1.00 98.31 171 PHE A O 1
ATOM 1285 N N . ALA A 1 172 ? 10.945 9.570 2.172 1.00 97.75 172 ALA A N 1
ATOM 1286 C CA . ALA A 1 172 ? 12.044 9.928 1.291 1.00 97.75 172 ALA A CA 1
ATOM 1287 C C . ALA A 1 172 ? 12.373 8.759 0.358 1.00 97.75 172 ALA A C 1
ATOM 1289 O O . ALA A 1 172 ? 12.240 7.596 0.740 1.00 97.75 172 ALA A O 1
ATOM 1290 N N . GLU A 1 173 ? 12.827 9.064 -0.856 1.00 97.75 173 GLU A N 1
ATOM 1291 C CA . GLU A 1 173 ? 13.319 8.050 -1.789 1.00 97.75 173 GLU A CA 1
ATOM 1292 C C . GLU A 1 173 ? 14.557 7.344 -1.212 1.00 97.75 173 GLU A C 1
ATOM 1294 O O . GLU A 1 173 ? 15.529 7.981 -0.801 1.00 97.75 173 GLU A O 1
ATOM 1299 N N . ALA A 1 174 ? 14.495 6.015 -1.160 1.00 97.62 174 ALA A N 1
ATOM 1300 C CA . ALA A 1 174 ? 15.554 5.138 -0.669 1.00 97.62 174 ALA A CA 1
ATOM 1301 C C . ALA A 1 174 ? 16.305 4.442 -1.812 1.00 97.62 174 ALA A C 1
ATOM 1303 O O . ALA A 1 174 ? 17.459 4.043 -1.645 1.00 97.62 174 ALA A O 1
ATOM 1304 N N . GLY A 1 175 ? 15.659 4.297 -2.970 1.00 97.69 175 GLY A N 1
ATOM 1305 C CA . GLY A 1 175 ? 16.266 3.745 -4.171 1.00 97.69 175 GLY A CA 1
ATOM 1306 C C . GLY A 1 175 ? 15.239 3.393 -5.237 1.00 97.69 175 GLY A C 1
ATOM 1307 O O . GLY A 1 175 ? 14.032 3.428 -5.004 1.00 97.69 175 GLY A O 1
ATOM 1308 N N . ARG A 1 176 ? 15.746 3.005 -6.405 1.00 97.88 176 ARG A N 1
ATOM 1309 C CA . ARG A 1 176 ? 14.951 2.555 -7.545 1.00 97.88 176 ARG A CA 1
ATOM 1310 C C . ARG A 1 176 ? 15.516 1.251 -8.080 1.00 97.88 176 ARG A C 1
ATOM 1312 O O . ARG A 1 176 ? 16.724 1.126 -8.270 1.00 97.88 176 ARG A O 1
ATOM 1319 N N . LEU A 1 177 ? 14.633 0.290 -8.307 1.00 98.19 177 LEU A N 1
ATOM 1320 C CA . LEU A 1 177 ? 14.932 -0.958 -8.992 1.00 98.19 177 LEU A CA 1
ATOM 1321 C C . LEU A 1 177 ? 14.429 -0.822 -10.427 1.00 98.19 177 LEU A C 1
ATOM 1323 O O . LEU A 1 177 ? 13.248 -0.557 -10.632 1.00 98.19 177 LEU A O 1
ATOM 1327 N N . VAL A 1 178 ? 15.328 -0.967 -11.396 1.00 98.06 178 VAL A N 1
ATOM 1328 C CA . VAL A 1 178 ? 15.018 -0.771 -12.818 1.00 98.06 178 VAL A CA 1
ATOM 1329 C C . VAL A 1 178 ? 14.672 -2.113 -13.457 1.00 98.06 178 VAL A C 1
ATOM 1331 O O . VAL A 1 178 ? 15.404 -3.080 -13.246 1.00 98.06 178 VAL A O 1
ATOM 1334 N N . ASN A 1 179 ? 13.586 -2.168 -14.234 1.00 97.38 179 ASN A N 1
ATOM 1335 C CA . ASN A 1 179 ? 13.117 -3.357 -14.959 1.00 97.38 179 ASN A CA 1
ATOM 1336 C C . ASN A 1 179 ? 13.033 -4.624 -14.085 1.00 97.38 179 ASN A C 1
ATOM 1338 O O . ASN A 1 179 ? 13.478 -5.697 -14.487 1.00 97.38 179 ASN A O 1
ATOM 1342 N N . VAL A 1 180 ? 12.500 -4.501 -12.865 1.00 98.00 180 VAL A N 1
ATOM 1343 C CA . VAL A 1 180 ? 12.480 -5.606 -11.888 1.00 98.00 180 VAL A CA 1
ATOM 1344 C C . VAL A 1 180 ? 11.186 -6.422 -11.931 1.00 98.00 180 VAL A C 1
ATOM 1346 O O . VAL A 1 180 ? 11.206 -7.610 -11.619 1.00 98.00 180 VAL A O 1
ATOM 1349 N N . GLY A 1 181 ? 10.069 -5.800 -12.315 1.00 97.25 181 GLY A N 1
ATOM 1350 C CA . GLY A 1 181 ? 8.788 -6.477 -12.513 1.00 97.25 181 GLY A CA 1
ATOM 1351 C C . GLY A 1 181 ? 8.487 -6.674 -13.990 1.00 97.25 181 GLY A C 1
ATOM 1352 O O . GLY A 1 181 ? 8.844 -5.828 -14.806 1.00 97.25 181 GLY A O 1
ATOM 1353 N N . TYR A 1 182 ? 7.794 -7.755 -14.337 1.00 97.56 182 TYR A N 1
ATOM 1354 C CA . TYR A 1 182 ? 7.266 -7.973 -15.681 1.00 97.56 182 TYR A CA 1
ATOM 1355 C C . TYR A 1 182 ? 5.782 -8.308 -15.591 1.00 97.56 182 TYR A C 1
ATOM 1357 O O . TYR A 1 182 ? 5.410 -9.264 -14.922 1.00 97.56 182 TYR A O 1
ATOM 1365 N N . LYS A 1 183 ? 4.931 -7.507 -16.237 1.00 97.44 183 LYS A N 1
ATOM 1366 C CA . LYS A 1 183 ? 3.477 -7.719 -16.272 1.00 97.44 183 LYS A CA 1
ATOM 1367 C C . LYS A 1 183 ? 2.882 -7.002 -17.476 1.00 97.44 183 LYS A C 1
ATOM 1369 O O . LYS A 1 183 ? 3.378 -5.949 -17.857 1.00 97.44 183 LYS A O 1
ATOM 1374 N N . HIS A 1 184 ? 1.834 -7.559 -18.087 1.00 95.12 184 HIS A N 1
ATOM 1375 C CA . HIS A 1 184 ? 1.199 -7.006 -19.297 1.00 95.12 184 HIS A CA 1
ATOM 1376 C C . HIS A 1 184 ? 2.203 -6.702 -20.424 1.00 95.12 184 HIS A C 1
ATOM 1378 O O . HIS A 1 184 ? 2.180 -5.634 -21.031 1.00 95.12 184 HIS A O 1
ATOM 1384 N N . ALA A 1 185 ? 3.109 -7.654 -20.667 1.00 96.12 185 ALA A N 1
ATOM 1385 C CA . ALA A 1 185 ? 4.146 -7.586 -21.693 1.00 96.12 185 ALA A CA 1
ATOM 1386 C C . ALA A 1 185 ? 5.128 -6.401 -21.574 1.00 96.12 185 ALA A C 1
ATOM 1388 O O . ALA A 1 185 ? 5.772 -6.034 -22.557 1.00 96.12 185 ALA A O 1
ATOM 1389 N N . ARG A 1 186 ? 5.283 -5.819 -20.378 1.00 95.94 186 ARG A N 1
ATOM 1390 C CA . ARG A 1 186 ? 6.226 -4.724 -20.125 1.00 95.94 186 ARG A CA 1
ATOM 1391 C C . ARG A 1 186 ? 7.054 -4.947 -18.866 1.00 95.94 186 ARG A C 1
ATOM 1393 O O . ARG A 1 186 ? 6.554 -5.470 -17.871 1.00 95.94 186 ARG A O 1
ATOM 1400 N N . TRP A 1 187 ? 8.308 -4.503 -18.922 1.00 97.88 187 TRP A N 1
ATOM 1401 C CA . TRP A 1 187 ? 9.170 -4.372 -17.750 1.00 97.88 187 TRP A CA 1
ATOM 1402 C C . TRP A 1 187 ? 8.817 -3.099 -16.981 1.00 97.88 187 TRP A C 1
ATOM 1404 O O . TRP A 1 187 ? 8.480 -2.079 -17.583 1.00 97.88 187 TRP A O 1
ATOM 1414 N N . ILE A 1 188 ? 8.826 -3.185 -15.654 1.00 98.06 188 ILE A N 1
ATOM 1415 C CA . ILE A 1 188 ? 8.325 -2.153 -14.747 1.00 98.06 188 ILE A CA 1
ATOM 1416 C C . ILE A 1 188 ? 9.369 -1.889 -13.664 1.00 98.06 188 ILE A C 1
ATOM 1418 O O . ILE A 1 188 ? 9.899 -2.812 -13.032 1.00 98.06 188 ILE A O 1
ATOM 1422 N N . ASP A 1 189 ? 9.632 -0.609 -13.441 1.00 98.25 189 ASP A N 1
ATOM 1423 C CA . ASP A 1 189 ? 10.483 -0.127 -12.364 1.00 98.25 189 ASP A CA 1
ATOM 1424 C C . ASP A 1 189 ? 9.749 -0.164 -11.021 1.00 98.25 189 ASP A C 1
ATOM 1426 O O . ASP A 1 189 ? 8.521 -0.115 -10.935 1.00 98.25 189 ASP A O 1
ATOM 1430 N N . THR A 1 190 ? 10.510 -0.210 -9.935 1.00 98.50 190 THR A N 1
ATOM 1431 C CA . THR A 1 190 ? 9.979 -0.085 -8.578 1.00 98.50 190 THR A CA 1
ATOM 1432 C C . THR A 1 190 ? 10.730 0.998 -7.828 1.00 98.50 190 THR A C 1
ATOM 1434 O O . THR A 1 190 ? 11.947 0.925 -7.644 1.00 98.50 190 THR A O 1
ATOM 1437 N N . LEU A 1 191 ? 9.994 2.004 -7.373 1.00 98.44 191 LEU A N 1
ATOM 1438 C CA . LEU A 1 191 ? 10.476 3.045 -6.484 1.00 98.44 191 LEU A CA 1
ATOM 1439 C C . LEU A 1 191 ? 10.327 2.576 -5.035 1.00 98.44 191 LEU A C 1
ATOM 1441 O O . LEU A 1 191 ? 9.241 2.198 -4.600 1.00 98.44 191 LEU A O 1
ATOM 1445 N N . LEU A 1 192 ? 11.420 2.630 -4.281 1.00 98.62 192 LEU A N 1
ATOM 1446 C CA . LEU A 1 192 ? 11.433 2.382 -2.847 1.00 98.62 192 LEU A CA 1
ATOM 1447 C C . LEU A 1 192 ? 11.474 3.719 -2.125 1.00 98.62 192 LEU A C 1
ATOM 1449 O O . LEU A 1 192 ? 12.417 4.500 -2.287 1.00 98.62 192 LEU A O 1
ATOM 1453 N N . MET A 1 193 ? 10.477 3.964 -1.289 1.00 98.56 193 MET A N 1
ATOM 1454 C CA . MET A 1 193 ? 10.461 5.096 -0.377 1.00 98.56 193 MET A CA 1
ATOM 1455 C C . MET A 1 193 ? 10.425 4.596 1.061 1.00 98.56 193 MET A C 1
ATOM 1457 O O . MET A 1 193 ? 9.900 3.524 1.339 1.00 98.56 193 MET A O 1
ATOM 1461 N N . GLN A 1 194 ? 10.976 5.360 1.998 1.00 97.81 194 GLN A N 1
ATOM 1462 C CA . GLN A 1 194 ? 10.943 4.984 3.409 1.00 97.81 194 GLN A CA 1
ATOM 1463 C C . GLN A 1 194 ? 10.795 6.195 4.321 1.00 97.81 194 GLN A C 1
ATOM 1465 O O . GLN A 1 194 ? 11.234 7.301 3.992 1.00 97.81 194 GLN A O 1
ATOM 1470 N N . ARG A 1 195 ? 10.255 5.958 5.516 1.00 96.56 195 ARG A N 1
ATOM 1471 C CA . ARG A 1 195 ? 10.295 6.905 6.633 1.00 96.56 195 ARG A CA 1
ATOM 1472 C C . ARG A 1 195 ? 10.500 6.198 7.972 1.00 96.56 195 ARG A C 1
ATOM 1474 O O . ARG A 1 195 ? 10.085 5.047 8.135 1.00 96.56 195 ARG A O 1
ATOM 1481 N N . PRO A 1 196 ? 11.068 6.886 8.976 1.00 94.62 196 PRO A N 1
ATOM 1482 C CA . PRO A 1 196 ? 10.902 6.464 10.356 1.00 94.62 196 PRO A CA 1
ATOM 1483 C C . PRO A 1 196 ? 9.433 6.548 10.779 1.00 94.62 196 PRO A C 1
ATOM 1485 O O . PRO A 1 196 ? 8.701 7.470 10.404 1.00 94.62 196 PRO A O 1
ATOM 1488 N N . SER A 1 197 ? 9.020 5.579 11.587 1.00 85.06 197 SER A N 1
ATOM 1489 C CA . SER A 1 197 ? 7.825 5.699 12.415 1.00 85.06 197 SER A CA 1
ATOM 1490 C C . SER A 1 197 ? 8.144 6.619 13.600 1.00 85.06 197 SER A C 1
ATOM 1492 O O . SER A 1 197 ? 9.257 6.628 14.135 1.00 85.06 197 SER A O 1
ATOM 1494 N N . ASN A 1 198 ? 7.170 7.413 14.033 1.00 70.06 198 ASN A N 1
ATOM 1495 C CA . ASN A 1 198 ? 7.391 8.404 15.091 1.00 70.06 198 ASN A CA 1
ATOM 1496 C C . ASN A 1 198 ? 7.647 7.770 16.476 1.00 70.06 198 ASN A C 1
ATOM 1498 O O . ASN A 1 198 ? 8.161 8.448 17.358 1.00 70.06 198 ASN A O 1
ATOM 1502 N N . ALA A 1 199 ? 7.372 6.470 16.652 1.00 58.31 199 ALA A N 1
ATOM 1503 C CA . ALA A 1 199 ? 7.664 5.718 17.878 1.00 58.31 199 ALA A CA 1
ATOM 1504 C C . ALA A 1 199 ? 9.169 5.627 18.194 1.00 58.31 199 ALA A C 1
ATOM 1506 O O . ALA A 1 199 ? 9.572 5.325 19.315 1.00 58.31 199 ALA A O 1
ATOM 1507 N N . HIS A 1 200 ? 10.020 5.876 17.197 1.00 52.62 200 HIS A N 1
ATOM 1508 C CA . HIS A 1 200 ? 11.439 5.616 17.300 1.00 52.62 200 HIS A CA 1
ATOM 1509 C C . HIS A 1 200 ? 12.235 6.585 16.392 1.00 52.62 200 HIS A C 1
ATOM 1511 O O . HIS A 1 200 ? 12.519 6.270 15.230 1.00 52.62 200 HIS A O 1
ATOM 1517 N N . PRO A 1 201 ? 12.653 7.764 16.898 1.00 51.88 201 PRO A N 1
ATOM 1518 C CA . PRO A 1 201 ? 13.440 8.723 16.119 1.00 51.88 201 PRO A CA 1
ATOM 1519 C C . PRO A 1 201 ? 14.776 8.113 15.674 1.00 51.88 201 PRO A C 1
ATOM 1521 O O . PRO A 1 201 ? 15.376 7.323 16.408 1.00 51.88 201 PRO A O 1
ATOM 1524 N N . ALA A 1 202 ? 15.221 8.394 14.435 1.00 53.84 202 ALA A N 1
ATOM 1525 C CA . ALA A 1 202 ? 16.550 8.027 13.894 1.00 53.84 202 ALA A CA 1
ATOM 1526 C C . ALA A 1 202 ? 17.626 8.136 14.989 1.00 53.84 202 ALA A C 1
ATOM 1528 O O . ALA A 1 202 ? 17.727 9.222 15.560 1.00 53.84 202 ALA A O 1
ATOM 1529 N N . PRO A 1 203 ? 18.442 7.098 15.299 1.00 51.91 203 PRO A N 1
ATOM 1530 C CA . PRO A 1 203 ? 19.715 7.411 15.929 1.00 51.91 203 PRO A CA 1
ATOM 1531 C C . PRO A 1 203 ? 20.396 8.413 14.997 1.00 51.91 203 PRO A C 1
ATOM 1533 O O . PRO A 1 203 ? 20.365 8.223 13.773 1.00 51.91 203 PRO A O 1
ATOM 1536 N N . ALA A 1 204 ? 20.899 9.515 15.559 1.00 49.53 204 ALA A N 1
ATOM 1537 C CA . ALA A 1 204 ? 21.527 10.575 14.785 1.00 49.53 204 ALA A CA 1
ATOM 1538 C C . ALA A 1 204 ? 22.472 9.925 13.774 1.00 49.53 204 ALA A C 1
ATOM 1540 O O . ALA A 1 204 ? 23.319 9.111 14.150 1.00 49.53 204 ALA A O 1
ATOM 1541 N N . ARG A 1 205 ? 22.253 10.201 12.483 1.00 52.47 205 ARG A N 1
ATOM 1542 C CA . ARG A 1 205 ? 23.062 9.624 11.410 1.00 52.47 205 ARG A CA 1
ATOM 1543 C C . ARG A 1 205 ? 24.508 9.918 11.784 1.00 52.47 205 ARG A C 1
ATOM 1545 O O . ARG A 1 205 ? 24.856 11.096 11.854 1.00 52.47 205 ARG A O 1
ATOM 1552 N N . ALA A 1 206 ? 25.302 8.884 12.085 1.00 46.50 206 ALA A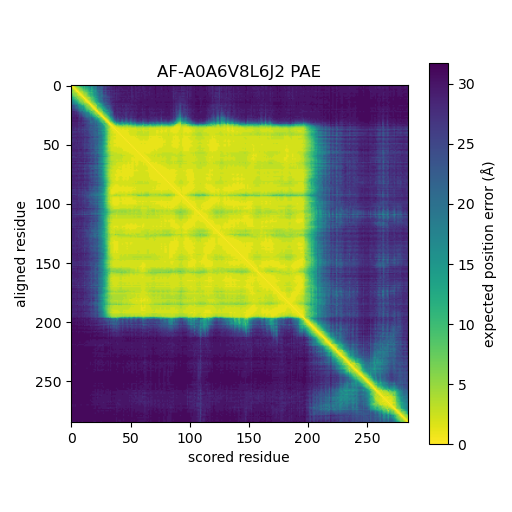 N 1
ATOM 1553 C CA . ALA A 1 206 ? 26.712 9.072 12.394 1.00 46.50 206 ALA A CA 1
ATOM 1554 C C . ALA A 1 206 ? 27.266 9.945 11.274 1.00 46.50 206 ALA A C 1
ATOM 1556 O O . ALA A 1 206 ? 27.123 9.585 10.097 1.00 46.50 206 ALA A O 1
ATOM 1557 N N . GLN A 1 207 ? 27.733 11.146 11.630 1.00 45.31 207 GLN A N 1
ATOM 1558 C CA . GLN A 1 207 ? 28.227 12.101 10.653 1.00 45.31 207 GLN A CA 1
ATOM 1559 C C . GLN A 1 207 ? 29.211 11.321 9.795 1.00 45.31 207 GLN A C 1
ATOM 1561 O O . GLN A 1 207 ? 30.154 10.728 10.322 1.00 45.31 207 GLN A O 1
ATOM 1566 N N . ARG A 1 208 ? 28.935 11.212 8.489 1.00 48.62 208 ARG A N 1
ATOM 1567 C CA . ARG A 1 208 ? 29.921 10.644 7.578 1.00 48.62 208 ARG A CA 1
ATOM 1568 C C . ARG A 1 208 ? 31.128 11.551 7.742 1.00 48.62 208 ARG A C 1
ATOM 1570 O O . ARG A 1 208 ? 31.077 12.695 7.295 1.00 48.62 208 ARG A O 1
ATOM 1577 N N . GLY A 1 209 ? 32.156 11.059 8.436 1.00 46.09 209 GLY A N 1
ATOM 1578 C CA . GLY A 1 209 ? 33.429 11.752 8.531 1.00 46.09 209 GLY A CA 1
ATOM 1579 C C . GLY A 1 209 ? 33.854 12.156 7.120 1.00 46.09 209 GLY A C 1
ATOM 1580 O O . GLY A 1 209 ? 33.456 11.480 6.158 1.00 46.09 209 GLY A O 1
ATOM 1581 N N . PRO A 1 210 ? 34.590 13.270 6.968 1.00 44.19 210 PRO A N 1
ATOM 1582 C CA . PRO A 1 210 ? 34.988 13.761 5.657 1.00 44.19 210 PRO A CA 1
ATOM 1583 C C . PRO A 1 210 ? 35.493 12.584 4.826 1.00 44.19 210 PRO A C 1
ATOM 1585 O O . PRO A 1 210 ? 36.318 11.803 5.314 1.00 44.19 210 PRO A O 1
ATOM 1588 N N . ARG A 1 211 ? 34.950 12.408 3.606 1.00 49.19 211 ARG A N 1
ATOM 1589 C CA . ARG A 1 211 ? 35.509 11.447 2.643 1.00 49.19 211 ARG A CA 1
ATOM 1590 C C . ARG A 1 211 ? 37.005 11.710 2.667 1.00 49.19 211 ARG A C 1
ATOM 1592 O O . ARG A 1 211 ? 37.404 12.819 2.322 1.00 49.19 211 ARG A O 1
ATOM 1599 N N . ARG A 1 212 ? 37.814 10.749 3.124 1.00 47.38 212 ARG A N 1
ATOM 1600 C CA . ARG A 1 212 ? 39.268 10.867 3.028 1.00 47.38 212 ARG A CA 1
ATOM 1601 C C . ARG A 1 212 ? 39.585 10.961 1.538 1.00 47.38 212 ARG A C 1
ATOM 1603 O O . ARG A 1 212 ? 39.694 9.952 0.853 1.00 47.38 212 ARG A O 1
ATOM 1610 N N . SER A 1 213 ? 39.673 12.180 1.020 1.00 53.47 213 SER A N 1
ATOM 1611 C CA . SER A 1 213 ? 40.307 12.479 -0.249 1.00 53.47 213 SER A CA 1
ATOM 1612 C C . SER A 1 213 ? 41.795 12.318 -0.007 1.00 53.47 213 SER A C 1
ATOM 1614 O O . SER A 1 213 ? 42.497 13.246 0.372 1.00 53.47 213 SER A O 1
ATOM 1616 N N . ARG A 1 214 ? 42.269 11.084 -0.125 1.00 46.50 214 ARG A N 1
ATOM 1617 C CA . ARG A 1 214 ? 43.686 10.781 -0.261 1.00 46.50 214 ARG A CA 1
ATOM 1618 C C . ARG A 1 214 ? 43.770 9.410 -0.902 1.00 46.50 214 ARG A C 1
ATOM 1620 O O . ARG A 1 214 ? 43.600 8.389 -0.245 1.00 46.50 214 ARG A O 1
ATOM 1627 N N . LEU A 1 215 ? 44.023 9.427 -2.210 1.00 52.47 215 LEU A N 1
ATOM 1628 C CA . LEU A 1 215 ? 44.950 8.477 -2.805 1.00 52.47 215 LEU A CA 1
ATOM 1629 C C . LEU A 1 215 ? 46.140 8.393 -1.844 1.00 52.47 215 LEU A C 1
ATOM 1631 O O . LEU A 1 215 ? 46.912 9.344 -1.726 1.00 52.47 215 LEU A O 1
ATOM 1635 N N . SER A 1 216 ? 46.229 7.308 -1.083 1.00 44.38 216 SER A N 1
ATOM 1636 C CA . SER A 1 216 ? 47.490 6.962 -0.445 1.00 44.38 216 SER A CA 1
ATOM 1637 C C . SER A 1 216 ? 48.511 6.792 -1.574 1.00 44.38 216 SER A C 1
ATOM 1639 O O . SER A 1 216 ? 48.170 6.164 -2.584 1.00 44.38 216 SER A O 1
ATOM 1641 N N . PRO A 1 217 ? 49.736 7.336 -1.469 1.00 45.88 217 PRO A N 1
ATOM 1642 C CA . PRO A 1 217 ? 50.779 6.947 -2.404 1.00 45.88 217 PRO A CA 1
ATOM 1643 C C . PRO A 1 217 ? 50.941 5.419 -2.321 1.00 45.88 217 PRO A C 1
ATOM 1645 O O . PRO A 1 217 ? 50.770 4.851 -1.234 1.00 45.88 217 PRO A O 1
ATOM 1648 N N . PRO A 1 218 ? 51.216 4.731 -3.441 1.00 48.12 218 PRO A N 1
ATOM 1649 C CA . PRO A 1 218 ? 51.374 3.289 -3.416 1.00 48.12 218 PRO A CA 1
ATOM 1650 C C . PRO A 1 218 ? 52.509 2.939 -2.455 1.00 48.12 218 PRO A C 1
ATOM 1652 O O . PRO A 1 218 ? 53.598 3.515 -2.519 1.00 48.12 218 PRO A O 1
ATOM 1655 N N . ILE A 1 219 ? 52.252 1.987 -1.558 1.00 47.66 219 ILE A N 1
ATOM 1656 C CA . ILE A 1 219 ? 53.307 1.336 -0.787 1.00 47.66 219 ILE A CA 1
ATOM 1657 C C . ILE A 1 219 ? 54.262 0.731 -1.820 1.00 47.66 219 ILE A C 1
ATOM 1659 O O . ILE A 1 219 ? 53.863 -0.119 -2.620 1.00 47.66 219 ILE A O 1
ATOM 1663 N N . LYS A 1 220 ? 55.517 1.190 -1.852 1.00 46.06 220 LYS A N 1
ATOM 1664 C CA . LYS A 1 220 ? 56.549 0.553 -2.676 1.00 46.06 220 LYS A CA 1
ATOM 1665 C C . LYS A 1 220 ? 56.669 -0.908 -2.231 1.00 46.06 220 LYS A C 1
ATOM 1667 O O . LYS A 1 220 ? 57.072 -1.159 -1.103 1.00 46.06 220 LYS A O 1
ATOM 1672 N N . GLY A 1 221 ? 56.334 -1.845 -3.120 1.00 51.72 221 GLY A N 1
ATOM 1673 C CA . GLY A 1 221 ? 56.637 -3.270 -2.936 1.00 51.72 221 GLY A CA 1
ATOM 1674 C C . GLY A 1 221 ? 55.465 -4.255 -2.963 1.00 51.72 221 GLY A C 1
ATOM 1675 O O . GLY A 1 221 ? 55.723 -5.445 -2.852 1.00 51.72 221 GLY A O 1
ATOM 1676 N N . ILE A 1 222 ? 54.211 -3.829 -3.159 1.00 45.53 222 ILE A N 1
ATOM 1677 C CA . ILE A 1 222 ? 53.070 -4.757 -3.304 1.00 45.53 222 ILE A CA 1
ATOM 1678 C C . ILE A 1 222 ? 52.469 -4.600 -4.702 1.00 45.53 222 ILE A C 1
ATOM 1680 O O . ILE A 1 222 ? 51.945 -3.541 -5.043 1.00 45.53 222 ILE A O 1
ATOM 1684 N N . ARG A 1 223 ? 52.588 -5.644 -5.535 1.00 44.84 223 ARG A N 1
ATOM 1685 C CA . ARG A 1 223 ? 52.135 -5.634 -6.939 1.00 44.84 223 ARG A CA 1
ATOM 1686 C C . ARG A 1 223 ? 50.706 -6.141 -7.157 1.00 44.84 223 ARG A C 1
ATOM 1688 O O . ARG A 1 223 ? 50.198 -5.951 -8.255 1.00 44.84 223 ARG A O 1
ATOM 1695 N N . SER A 1 224 ? 50.017 -6.709 -6.164 1.00 42.88 224 SER A N 1
ATOM 1696 C CA . SER A 1 224 ? 48.574 -6.966 -6.276 1.00 42.88 224 SER A CA 1
ATOM 1697 C C . SER A 1 224 ? 47.915 -7.249 -4.920 1.00 42.88 224 SER A C 1
ATOM 1699 O O . SER A 1 224 ? 48.557 -7.725 -3.990 1.00 42.88 224 SER A O 1
ATOM 1701 N N . TRP A 1 225 ? 46.609 -6.984 -4.828 1.00 39.78 225 TRP A N 1
ATOM 1702 C CA . TRP A 1 225 ? 45.750 -7.342 -3.688 1.00 39.78 225 TRP A CA 1
ATOM 1703 C C . TRP A 1 225 ? 45.505 -8.865 -3.573 1.00 39.78 225 TRP A C 1
ATOM 1705 O O . TRP A 1 225 ? 44.947 -9.329 -2.584 1.00 39.78 225 TRP A O 1
ATOM 1715 N N . PHE A 1 226 ? 45.913 -9.642 -4.583 1.00 39.34 226 PHE A N 1
ATOM 1716 C CA . PHE A 1 226 ? 45.670 -11.082 -4.707 1.00 39.34 226 PHE A CA 1
ATOM 1717 C C . PHE A 1 226 ? 46.708 -11.953 -3.973 1.00 39.34 226 PHE A C 1
ATOM 1719 O O . PHE A 1 226 ? 46.434 -13.118 -3.704 1.00 39.34 226 PHE A O 1
ATOM 1726 N N . ASP A 1 227 ? 47.857 -11.395 -3.574 1.00 38.88 227 ASP A N 1
ATOM 1727 C CA . ASP A 1 227 ? 48.916 -12.140 -2.866 1.00 38.88 227 ASP A CA 1
ATOM 1728 C C . ASP A 1 227 ? 48.702 -12.244 -1.344 1.00 38.88 227 ASP A C 1
ATOM 1730 O O . ASP A 1 227 ? 49.484 -12.893 -0.655 1.00 38.88 227 ASP A O 1
ATOM 1734 N N . LEU A 1 228 ? 47.638 -11.640 -0.794 1.00 42.03 228 LEU A N 1
ATOM 1735 C CA . LEU A 1 228 ? 47.334 -11.717 0.644 1.00 42.03 228 LEU A CA 1
ATOM 1736 C C . LEU A 1 228 ? 46.353 -12.843 1.025 1.00 42.03 228 LEU A C 1
ATOM 1738 O O . LEU A 1 228 ? 46.079 -13.029 2.207 1.00 42.03 228 LEU A O 1
ATOM 1742 N N . GLN A 1 229 ? 45.802 -13.581 0.053 1.00 40.66 229 GLN A N 1
ATOM 1743 C CA . GLN A 1 229 ? 44.846 -14.677 0.304 1.00 40.66 229 GLN A CA 1
ATOM 1744 C C . GLN A 1 229 ? 45.425 -16.081 0.079 1.00 40.66 229 GLN A C 1
ATOM 1746 O O . GLN A 1 229 ? 44.737 -17.072 0.314 1.00 40.66 229 GLN A O 1
ATOM 1751 N N . SER A 1 230 ? 46.681 -16.202 -0.348 1.00 42.22 230 SER A N 1
ATOM 1752 C CA . SER A 1 230 ? 47.304 -17.492 -0.672 1.00 42.22 230 SER A CA 1
ATOM 1753 C C . SER A 1 230 ? 47.968 -18.196 0.519 1.00 42.22 230 SER A C 1
ATOM 1755 O O . SER A 1 230 ? 48.445 -19.320 0.370 1.00 42.22 230 SER A O 1
ATOM 1757 N N . THR A 1 231 ? 47.912 -17.631 1.726 1.00 42.34 231 THR A N 1
ATOM 1758 C CA . THR A 1 231 ? 48.310 -18.330 2.955 1.00 42.34 231 THR A CA 1
ATOM 1759 C C . THR A 1 231 ? 47.176 -18.325 3.975 1.00 42.34 231 THR A C 1
ATOM 1761 O O . THR A 1 231 ? 46.880 -17.319 4.615 1.00 42.34 231 THR A O 1
ATOM 1764 N N . THR A 1 232 ? 46.628 -19.525 4.198 1.00 42.34 232 THR A N 1
ATOM 1765 C CA . THR A 1 232 ? 45.729 -19.948 5.294 1.00 42.34 232 THR A CA 1
ATOM 1766 C C . THR A 1 232 ? 44.220 -19.930 5.004 1.00 42.34 232 THR A C 1
ATOM 1768 O O . THR A 1 232 ? 43.450 -19.211 5.633 1.00 42.34 232 THR A O 1
ATOM 1771 N N . VAL A 1 233 ? 43.761 -20.834 4.131 1.00 37.38 233 VAL A N 1
ATOM 1772 C CA . VAL A 1 233 ? 42.382 -21.352 4.201 1.00 37.38 233 VAL A CA 1
ATOM 1773 C C . VAL A 1 233 ? 42.403 -22.629 5.043 1.00 37.38 233 VAL A C 1
ATOM 1775 O O . VAL A 1 233 ? 42.925 -23.656 4.614 1.00 37.38 233 VAL A O 1
ATOM 1778 N N . CYS A 1 234 ? 41.855 -22.572 6.259 1.00 33.81 234 CYS A N 1
ATOM 1779 C CA . CYS A 1 234 ? 41.551 -23.776 7.036 1.00 33.81 234 CYS A CA 1
ATOM 1780 C C . CYS A 1 234 ? 40.387 -24.534 6.364 1.00 33.81 234 CYS A C 1
ATOM 1782 O O . CYS A 1 234 ? 39.356 -23.917 6.089 1.00 33.81 234 CYS A O 1
ATOM 1784 N N . PRO A 1 235 ? 40.495 -25.853 6.122 1.00 38.59 235 PRO A N 1
ATOM 1785 C CA . PRO A 1 235 ? 39.404 -26.643 5.559 1.00 38.59 235 PRO A CA 1
ATOM 1786 C C . PRO A 1 235 ? 38.164 -26.682 6.468 1.00 38.59 235 PRO A C 1
ATOM 1788 O O . PRO A 1 235 ? 38.262 -26.834 7.687 1.00 38.59 235 PRO A O 1
ATOM 1791 N N . TRP A 1 236 ? 36.983 -26.630 5.846 1.00 38.12 236 TRP A N 1
ATOM 1792 C CA . TRP A 1 236 ? 35.645 -26.661 6.464 1.00 38.12 236 TRP A CA 1
ATOM 1793 C C . TRP A 1 236 ? 35.412 -27.833 7.443 1.00 38.12 236 TRP A C 1
ATOM 1795 O O . TRP A 1 236 ? 34.569 -27.753 8.338 1.00 38.12 236 TRP A O 1
ATOM 1805 N N . SER A 1 237 ? 36.176 -28.922 7.326 1.00 40.00 237 SER A N 1
ATOM 1806 C CA . SER A 1 237 ? 36.078 -30.099 8.197 1.00 40.00 237 SER A CA 1
ATOM 1807 C C . SER A 1 237 ? 36.456 -29.828 9.659 1.00 40.00 237 SER A C 1
ATOM 1809 O O . SER A 1 237 ? 35.941 -30.507 10.543 1.00 40.00 237 SER A O 1
ATOM 1811 N N . THR A 1 238 ? 37.285 -28.819 9.944 1.00 44.56 238 THR A N 1
ATOM 1812 C CA . THR A 1 238 ? 37.755 -28.521 11.314 1.00 44.56 238 THR A CA 1
ATOM 1813 C C . THR A 1 238 ? 36.778 -27.631 12.097 1.00 44.56 238 THR A C 1
ATOM 1815 O O . THR A 1 238 ? 36.808 -27.583 13.325 1.00 44.56 238 THR A O 1
ATOM 1818 N N . GLN A 1 239 ? 35.848 -26.960 11.411 1.00 42.34 239 GLN A N 1
ATOM 1819 C CA . GLN A 1 239 ? 34.923 -25.998 12.021 1.00 42.34 239 GLN A CA 1
ATOM 1820 C C . GLN A 1 239 ? 33.746 -26.669 12.760 1.00 42.34 239 GLN A C 1
ATOM 1822 O O . GLN A 1 239 ? 33.124 -26.051 13.622 1.00 42.34 239 GLN A O 1
ATOM 1827 N N . LYS A 1 240 ? 33.471 -27.958 12.492 1.00 34.00 240 LYS A N 1
ATOM 1828 C CA . LYS A 1 240 ? 32.396 -28.722 13.156 1.00 34.00 240 LYS A CA 1
ATOM 1829 C C . LYS A 1 240 ? 32.709 -29.146 14.598 1.00 34.00 240 LYS A C 1
ATOM 1831 O O . LYS A 1 240 ? 31.771 -29.376 15.354 1.00 34.00 240 LYS A O 1
ATOM 1836 N N . SER A 1 241 ? 33.978 -29.201 15.014 1.00 39.81 241 SER A N 1
ATOM 1837 C CA . SER A 1 241 ? 34.340 -29.609 16.387 1.00 39.81 241 SER A CA 1
ATOM 1838 C C . SER A 1 241 ? 34.193 -28.505 17.441 1.00 39.81 241 SER A C 1
ATOM 1840 O O . SER A 1 241 ? 34.225 -28.813 18.625 1.00 39.81 241 SER A O 1
ATOM 1842 N N . LEU A 1 242 ? 33.996 -27.240 17.050 1.00 41.72 242 LEU A N 1
ATOM 1843 C CA . LEU A 1 242 ? 33.896 -26.102 17.982 1.00 41.72 242 LEU A CA 1
ATOM 1844 C C . LEU A 1 242 ? 32.453 -25.703 18.349 1.00 41.72 242 LEU A C 1
ATOM 1846 O O . LEU A 1 242 ? 32.261 -24.756 19.103 1.00 41.72 242 LEU A O 1
ATOM 1850 N N . ILE A 1 243 ? 31.438 -26.415 17.840 1.00 41.84 243 ILE A N 1
ATOM 1851 C CA . ILE A 1 243 ? 30.010 -26.116 18.095 1.00 41.84 243 ILE A CA 1
ATOM 1852 C C . ILE A 1 243 ? 29.335 -27.227 18.936 1.00 41.84 243 ILE A C 1
ATOM 1854 O O . ILE A 1 243 ? 28.202 -27.079 19.386 1.00 41.84 243 ILE A O 1
ATOM 1858 N N . GLY A 1 244 ? 30.033 -28.335 19.217 1.00 33.03 244 GLY A N 1
ATOM 1859 C CA . GLY A 1 244 ? 29.559 -29.387 20.121 1.00 33.03 244 GLY A CA 1
ATOM 1860 C C . GLY A 1 244 ? 29.914 -29.072 21.573 1.00 33.03 244 GLY A C 1
ATOM 1861 O O . GLY A 1 244 ? 31.081 -29.128 21.948 1.00 33.03 244 GLY A O 1
ATOM 1862 N N . GLY A 1 245 ? 28.915 -28.720 22.384 1.00 41.91 245 GLY A N 1
ATOM 1863 C CA . GLY A 1 245 ? 29.093 -28.365 23.790 1.00 41.91 245 GLY A CA 1
ATOM 1864 C C . GLY A 1 245 ? 29.670 -29.494 24.653 1.00 41.91 245 GLY A C 1
ATOM 1865 O O . GLY A 1 245 ? 29.261 -30.648 24.557 1.00 41.91 245 GLY A O 1
ATOM 1866 N N . GLY A 1 246 ? 30.580 -29.128 25.556 1.00 28.81 246 GLY A N 1
ATOM 1867 C CA . GLY A 1 246 ? 31.108 -29.992 26.608 1.00 28.81 246 GLY A CA 1
ATOM 1868 C C . GLY A 1 246 ? 31.948 -29.179 27.594 1.00 28.81 246 GLY A C 1
ATOM 1869 O O . GLY A 1 246 ? 32.845 -28.447 27.190 1.00 28.81 246 GLY A O 1
ATOM 1870 N N . ARG A 1 247 ? 31.619 -29.258 28.887 1.00 41.59 247 ARG A N 1
ATOM 1871 C CA . ARG A 1 247 ? 32.303 -28.545 29.981 1.00 41.59 247 ARG A CA 1
ATOM 1872 C C . ARG A 1 247 ? 33.750 -29.029 30.140 1.00 41.59 247 ARG A C 1
ATOM 1874 O O . ARG A 1 247 ? 33.977 -30.230 30.215 1.00 41.59 247 ARG A O 1
ATOM 1881 N N . ALA A 1 248 ? 34.676 -28.097 30.344 1.00 31.97 248 ALA A N 1
ATOM 1882 C CA . ALA A 1 248 ? 35.947 -28.277 31.056 1.00 31.97 248 ALA A CA 1
ATOM 1883 C C . ALA A 1 248 ? 36.322 -26.883 31.606 1.00 31.97 248 ALA A C 1
ATOM 1885 O O . ALA A 1 248 ? 36.159 -25.895 30.902 1.00 31.97 248 ALA A O 1
ATOM 1886 N N . GLY A 1 249 ? 36.649 -26.678 32.880 1.00 28.95 249 GLY A N 1
ATOM 1887 C CA . GLY A 1 249 ? 37.696 -27.369 33.627 1.00 28.95 249 GLY A CA 1
ATOM 1888 C C . GLY A 1 249 ? 38.931 -26.461 33.624 1.00 28.95 249 GLY A C 1
ATOM 1889 O O . GLY A 1 249 ? 39.502 -26.206 32.570 1.00 28.95 249 GLY A O 1
ATOM 1890 N N . ALA A 1 250 ? 39.274 -25.902 34.785 1.00 39.69 250 ALA A N 1
ATOM 1891 C CA . ALA A 1 250 ? 40.352 -24.933 34.964 1.00 39.69 250 ALA A CA 1
ATOM 1892 C C . ALA A 1 250 ? 41.727 -25.477 34.523 1.00 39.69 250 ALA A C 1
ATOM 1894 O O . ALA A 1 250 ? 42.051 -26.631 34.784 1.00 39.69 250 ALA A O 1
ATOM 1895 N N . GLY A 1 251 ? 42.550 -24.609 33.920 1.00 42.91 251 GLY A N 1
ATOM 1896 C CA . GLY A 1 251 ? 43.983 -24.840 33.701 1.00 42.91 251 GLY A CA 1
ATOM 1897 C C . GLY A 1 251 ? 44.351 -25.543 32.390 1.00 42.91 251 GLY A C 1
ATOM 1898 O O . GLY A 1 251 ? 44.729 -26.708 32.392 1.00 42.91 251 GLY A O 1
ATOM 1899 N N . GLY A 1 252 ? 44.340 -24.818 31.266 1.00 29.86 252 GLY A N 1
ATOM 1900 C CA . GLY A 1 252 ? 44.871 -25.307 29.989 1.00 29.86 252 GLY A CA 1
ATOM 1901 C C . GLY A 1 252 ? 45.438 -24.171 29.140 1.00 29.86 252 GLY A C 1
ATOM 1902 O O . GLY A 1 252 ? 44.728 -23.231 28.796 1.00 29.86 252 GLY A O 1
ATOM 1903 N N . LYS A 1 253 ? 46.736 -24.236 28.823 1.00 36.47 253 LYS A N 1
ATOM 1904 C CA . LYS A 1 253 ? 47.448 -23.259 27.984 1.00 36.47 253 LYS A CA 1
ATOM 1905 C C . LYS A 1 253 ? 46.826 -23.206 26.583 1.00 36.47 253 LYS A C 1
ATOM 1907 O O . LYS A 1 253 ? 46.775 -24.219 25.891 1.00 36.47 253 LYS A O 1
ATOM 1912 N N . ILE A 1 254 ? 46.417 -22.016 26.147 1.00 34.53 254 ILE A N 1
ATOM 1913 C CA . ILE A 1 254 ? 45.925 -21.772 24.786 1.00 34.53 254 ILE A CA 1
ATOM 1914 C C . ILE A 1 254 ? 47.119 -21.885 23.825 1.00 34.53 254 ILE A C 1
ATOM 1916 O O . ILE A 1 254 ? 48.040 -21.066 23.869 1.00 34.53 254 ILE A O 1
ATOM 1920 N N . SER A 1 255 ? 47.119 -22.901 22.964 1.00 37.56 255 SER A N 1
ATOM 1921 C CA . SER A 1 255 ? 48.064 -23.028 21.849 1.00 37.56 255 SER A CA 1
ATOM 1922 C C . SER A 1 255 ? 47.277 -23.107 20.541 1.00 37.56 255 SER A C 1
ATOM 1924 O O . SER A 1 255 ? 46.293 -23.836 20.452 1.00 37.56 255 SER A O 1
ATOM 1926 N N . GLY A 1 256 ? 47.657 -22.288 19.555 1.00 48.84 256 GLY A N 1
ATOM 1927 C CA . GLY A 1 256 ? 46.963 -22.179 18.267 1.00 48.84 256 GLY A CA 1
ATOM 1928 C C . GLY A 1 256 ? 46.535 -20.750 17.883 1.00 48.84 256 GLY A C 1
ATOM 1929 O O . GLY A 1 256 ? 46.896 -19.792 18.571 1.00 48.84 256 GLY A O 1
ATOM 1930 N N . PRO A 1 257 ? 45.780 -20.593 16.774 1.00 40.34 257 PRO A N 1
ATOM 1931 C CA . PRO A 1 257 ? 45.695 -19.393 15.917 1.00 40.34 257 PRO A CA 1
ATOM 1932 C C . PRO A 1 257 ? 45.140 -18.113 16.574 1.00 40.34 257 PRO A C 1
ATOM 1934 O O . PRO A 1 257 ? 45.134 -17.055 15.948 1.00 40.34 257 PRO A O 1
ATOM 1937 N N . CYS A 1 258 ? 44.750 -18.165 17.848 1.00 40.34 258 CYS A N 1
ATOM 1938 C CA . CYS A 1 258 ? 44.350 -17.004 18.643 1.00 40.34 258 CYS A CA 1
ATOM 1939 C C . CYS A 1 258 ? 45.489 -16.002 18.900 1.00 40.34 258 CYS A C 1
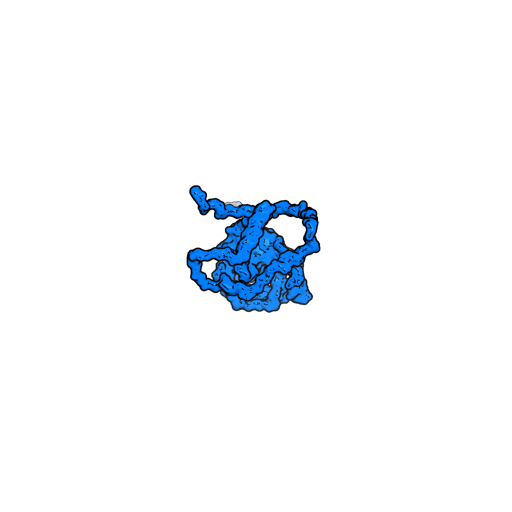ATOM 1941 O O . CYS A 1 258 ? 45.212 -14.813 19.025 1.00 40.34 258 CYS A O 1
ATOM 1943 N N . ARG A 1 259 ? 46.766 -16.425 18.923 1.00 43.34 259 ARG A N 1
ATOM 1944 C CA . ARG A 1 259 ? 47.888 -15.470 19.077 1.00 43.34 259 ARG A CA 1
ATOM 1945 C C . ARG A 1 259 ? 48.032 -14.530 17.882 1.00 43.34 259 ARG A C 1
ATOM 1947 O O . ARG A 1 259 ? 48.340 -13.367 18.077 1.00 43.34 259 ARG A O 1
ATOM 1954 N N . MET A 1 260 ? 47.754 -15.009 16.671 1.00 44.25 260 MET A N 1
ATOM 1955 C CA . MET A 1 260 ? 47.920 -14.223 15.444 1.00 44.25 260 MET A CA 1
ATOM 1956 C C . MET A 1 260 ? 46.854 -13.127 15.311 1.00 44.25 260 MET A C 1
ATOM 1958 O O . MET A 1 260 ? 47.147 -12.030 14.847 1.00 44.25 260 MET A O 1
ATOM 1962 N N . TRP A 1 261 ? 45.635 -13.405 15.783 1.00 42.62 261 TRP A N 1
ATOM 1963 C CA . TRP A 1 261 ? 44.551 -12.422 15.831 1.00 42.62 261 TRP A CA 1
ATOM 1964 C C . TRP A 1 261 ? 44.775 -11.344 16.893 1.00 42.62 261 TRP A C 1
ATOM 1966 O O . TRP A 1 261 ? 44.485 -10.182 16.626 1.00 42.62 261 TRP A O 1
ATOM 1976 N N . ALA A 1 262 ? 45.341 -11.697 18.052 1.00 51.19 262 ALA A N 1
ATOM 1977 C CA . ALA A 1 262 ? 45.725 -10.713 19.064 1.00 51.19 262 ALA A CA 1
ATOM 1978 C C . ALA A 1 262 ? 46.804 -9.755 18.526 1.00 51.19 262 ALA A C 1
ATOM 1980 O O . ALA A 1 262 ? 46.621 -8.547 18.573 1.00 51.19 262 ALA A O 1
ATOM 1981 N N . THR A 1 263 ? 47.855 -10.281 17.884 1.00 51.09 263 THR A N 1
ATOM 1982 C CA . THR A 1 263 ? 48.929 -9.451 17.306 1.00 51.09 263 THR A CA 1
ATOM 1983 C C . THR A 1 263 ? 48.446 -8.567 16.151 1.00 51.09 263 THR A C 1
ATOM 1985 O O . THR A 1 26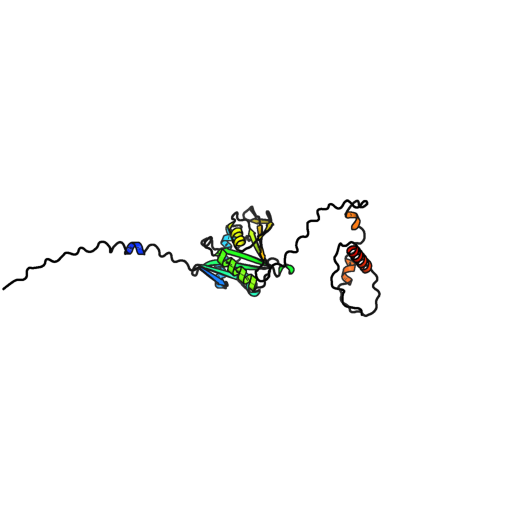3 ? 48.930 -7.450 15.988 1.00 51.09 263 THR A O 1
ATOM 1988 N N . LEU A 1 264 ? 47.476 -9.033 15.354 1.00 48.28 264 LEU A N 1
ATOM 1989 C CA . LEU A 1 264 ? 46.877 -8.231 14.283 1.00 48.28 264 LEU A CA 1
ATOM 1990 C C . LEU A 1 264 ? 45.987 -7.110 14.843 1.00 48.28 264 LEU A C 1
ATOM 1992 O O . LEU A 1 264 ? 46.027 -5.993 14.333 1.00 48.28 264 LEU A O 1
ATOM 1996 N N . CYS A 1 265 ? 45.211 -7.390 15.894 1.00 48.28 265 CYS A N 1
ATOM 1997 C CA . CYS A 1 265 ? 44.438 -6.368 16.597 1.00 48.28 265 CYS A CA 1
ATOM 1998 C C . CYS A 1 265 ? 45.353 -5.315 17.232 1.00 48.28 265 CYS A C 1
ATOM 2000 O O . CYS A 1 265 ? 45.121 -4.128 17.020 1.00 48.28 265 CYS A O 1
ATOM 2002 N N . ASP A 1 266 ? 46.419 -5.727 17.920 1.00 46.47 266 ASP A N 1
ATOM 2003 C CA . ASP A 1 266 ? 47.361 -4.807 18.566 1.00 46.47 266 ASP A CA 1
ATOM 2004 C C . ASP A 1 266 ? 48.084 -3.921 17.536 1.00 46.47 266 ASP A C 1
ATOM 2006 O O . ASP A 1 266 ? 48.145 -2.703 17.700 1.00 46.47 266 ASP A O 1
ATOM 2010 N N . ALA A 1 267 ? 48.516 -4.490 16.404 1.00 49.50 267 ALA A N 1
ATOM 2011 C CA . ALA A 1 267 ? 49.140 -3.734 15.314 1.00 49.50 267 ALA A CA 1
ATOM 2012 C C . ALA A 1 267 ? 48.179 -2.727 14.651 1.00 49.50 267 ALA A C 1
ATOM 2014 O O . ALA A 1 267 ? 48.591 -1.651 14.215 1.00 49.50 267 ALA A O 1
ATOM 2015 N N . LEU A 1 268 ? 46.885 -3.051 14.574 1.00 46.59 268 LEU A N 1
ATOM 2016 C CA . LEU A 1 268 ? 45.857 -2.153 14.038 1.00 46.59 268 LEU A CA 1
ATOM 2017 C C . LEU A 1 268 ? 45.464 -1.045 15.034 1.00 46.59 268 LEU A C 1
ATOM 2019 O O . LEU A 1 268 ? 45.077 0.047 14.602 1.00 46.59 268 LEU A O 1
ATOM 2023 N N . VAL A 1 269 ? 45.592 -1.303 16.340 1.00 52.56 269 VAL A N 1
ATOM 2024 C CA . VAL A 1 269 ? 45.427 -0.311 17.412 1.00 52.56 269 VAL A CA 1
ATOM 2025 C C . VAL A 1 269 ? 46.620 0.652 17.456 1.00 52.56 269 VAL A C 1
ATOM 2027 O O . VAL A 1 269 ? 46.403 1.864 17.456 1.00 52.56 269 VAL A O 1
ATOM 2030 N N . GLU A 1 270 ? 47.862 0.156 17.398 1.00 44.88 270 GLU A N 1
ATOM 2031 C CA . GLU A 1 270 ? 49.074 0.997 17.334 1.00 44.88 270 GLU A CA 1
ATOM 2032 C C . GLU A 1 270 ? 49.127 1.854 16.062 1.00 44.88 270 GLU A C 1
ATOM 2034 O O . GLU A 1 270 ? 49.528 3.017 16.104 1.00 44.88 270 GLU A O 1
ATOM 2039 N N . ALA A 1 271 ? 48.651 1.324 14.931 1.00 52.34 271 ALA A N 1
ATOM 2040 C CA . ALA A 1 271 ? 48.554 2.064 13.674 1.00 52.34 271 ALA A CA 1
ATOM 2041 C C . ALA A 1 271 ? 47.361 3.049 13.613 1.00 52.34 271 ALA A C 1
ATOM 2043 O O . ALA A 1 271 ? 47.166 3.722 12.597 1.00 52.34 271 ALA A O 1
ATOM 2044 N N . GLY A 1 272 ? 46.545 3.151 14.673 1.00 41.31 272 GLY A N 1
ATOM 2045 C CA . GLY A 1 272 ? 45.437 4.108 14.775 1.00 41.31 272 GLY A CA 1
ATOM 2046 C C . GLY A 1 272 ? 44.252 3.824 13.842 1.00 41.31 272 GLY A C 1
ATOM 2047 O O . GLY A 1 272 ? 43.466 4.727 13.543 1.00 41.31 272 GLY A O 1
ATOM 2048 N N . HIS A 1 273 ? 44.118 2.587 13.356 1.00 42.94 273 HIS A N 1
ATOM 2049 C CA . HIS A 1 273 ? 43.039 2.173 12.452 1.00 42.94 273 HIS A CA 1
ATOM 2050 C C . HIS A 1 273 ? 41.757 1.751 13.186 1.00 42.94 273 HIS A C 1
ATOM 2052 O O . HIS A 1 273 ? 40.684 1.734 12.580 1.00 42.94 273 HIS A O 1
ATOM 2058 N N . ILE A 1 274 ? 41.853 1.473 14.486 1.00 41.44 274 ILE A N 1
ATOM 2059 C CA . ILE A 1 274 ? 40.746 1.135 15.387 1.00 41.44 274 ILE A CA 1
ATOM 2060 C C . ILE A 1 274 ? 40.923 1.895 16.707 1.00 41.44 274 ILE A C 1
ATOM 2062 O O . ILE A 1 274 ? 42.013 1.944 17.269 1.00 41.44 274 ILE A O 1
ATOM 2066 N N . GLY A 1 275 ? 39.853 2.536 17.184 1.00 41.69 275 GLY A N 1
ATOM 2067 C CA . GLY A 1 275 ? 39.849 3.221 18.480 1.00 41.69 275 GLY A CA 1
ATOM 2068 C C . GLY A 1 275 ? 39.765 2.222 19.635 1.00 41.69 275 GLY A C 1
ATOM 2069 O O . GLY A 1 275 ? 39.132 1.177 19.500 1.00 41.69 275 GLY A O 1
ATOM 2070 N N . HIS A 1 276 ? 40.375 2.551 20.777 1.00 39.81 276 HIS A N 1
ATOM 2071 C CA . HIS A 1 276 ? 40.240 1.749 21.994 1.00 39.81 276 HIS A CA 1
ATOM 2072 C C . HIS A 1 276 ? 38.767 1.698 22.428 1.00 39.81 276 HIS A C 1
ATOM 2074 O O . HIS A 1 276 ? 38.126 2.736 22.605 1.00 39.81 276 HIS A O 1
ATOM 2080 N N . SER A 1 277 ? 38.233 0.491 22.610 1.00 36.50 277 SER A N 1
ATOM 2081 C CA . SER A 1 277 ? 36.921 0.291 23.229 1.00 36.50 277 SER A CA 1
ATOM 2082 C C . SER A 1 277 ? 37.026 0.569 24.739 1.00 36.50 277 SER A C 1
ATOM 2084 O O . SER A 1 277 ? 37.940 0.042 25.373 1.00 36.50 277 SER A O 1
ATOM 2086 N N . PRO A 1 278 ? 36.129 1.358 25.360 1.00 37.06 278 PRO A N 1
ATOM 2087 C CA . PRO A 1 278 ? 36.200 1.704 26.783 1.00 37.06 278 PRO A CA 1
ATOM 2088 C C . PRO A 1 278 ? 35.703 0.577 27.716 1.00 37.06 278 PRO A C 1
ATOM 2090 O O . PRO A 1 278 ? 35.026 0.854 28.702 1.00 37.06 278 PRO A O 1
ATOM 2093 N N . ALA A 1 279 ? 36.020 -0.686 27.418 1.00 38.72 279 ALA A N 1
ATOM 2094 C CA . ALA A 1 279 ? 35.565 -1.843 28.196 1.00 38.72 279 ALA A CA 1
ATOM 2095 C C . ALA A 1 279 ? 36.596 -2.399 29.201 1.00 38.72 279 ALA A C 1
ATOM 2097 O O . ALA A 1 279 ? 36.206 -3.189 30.049 1.00 38.72 279 ALA A O 1
ATOM 2098 N N . ASP A 1 280 ? 37.854 -1.939 29.192 1.00 36.47 280 ASP A N 1
ATOM 2099 C CA . ASP A 1 280 ? 38.903 -2.419 30.113 1.00 36.47 280 ASP A CA 1
ATOM 2100 C C . ASP A 1 280 ? 39.404 -1.324 31.070 1.00 36.47 280 ASP A C 1
ATOM 2102 O O . ASP A 1 280 ? 40.584 -0.984 31.133 1.00 36.47 280 ASP A O 1
ATOM 2106 N N . ARG A 1 281 ? 38.492 -0.745 31.859 1.00 40.41 281 ARG A N 1
ATOM 2107 C CA . ARG A 1 281 ? 38.860 -0.072 33.118 1.00 40.41 281 ARG A CA 1
ATOM 2108 C C . ARG A 1 281 ? 38.008 -0.615 34.252 1.00 40.41 281 ARG A C 1
ATOM 2110 O O . ARG A 1 281 ? 37.004 -0.020 34.627 1.00 40.41 281 ARG A O 1
ATOM 2117 N N . GLY A 1 282 ? 38.422 -1.764 34.774 1.00 34.41 282 GLY A N 1
ATOM 2118 C CA . GLY A 1 282 ? 37.782 -2.377 35.929 1.00 34.41 282 GLY A CA 1
ATOM 2119 C C . GLY A 1 282 ? 38.357 -3.738 36.295 1.00 34.41 282 GLY A C 1
ATOM 2120 O O . GLY A 1 282 ? 37.617 -4.708 36.250 1.00 34.41 282 GLY A O 1
ATOM 2121 N N . ALA A 1 283 ? 39.650 -3.803 36.631 1.00 35.91 283 ALA A N 1
ATOM 2122 C CA . ALA A 1 283 ? 40.238 -4.777 37.561 1.00 35.91 283 ALA A CA 1
ATOM 2123 C C . ALA A 1 283 ? 41.763 -4.586 37.603 1.00 35.91 283 ALA A C 1
ATOM 2125 O O . ALA A 1 283 ? 42.456 -5.088 36.729 1.00 35.91 283 ALA A O 1
ATOM 2126 N N . GLU A 1 284 ? 42.267 -3.832 38.584 1.00 30.08 284 GLU A N 1
ATOM 2127 C CA . GLU A 1 284 ? 43.408 -4.210 39.438 1.00 30.08 284 GLU A CA 1
ATOM 2128 C C . GLU A 1 284 ? 43.849 -3.022 40.319 1.00 30.08 284 GLU A C 1
ATOM 2130 O O . GLU A 1 284 ? 44.345 -2.018 39.813 1.00 30.08 284 GLU A O 1
ATOM 2135 N N . ARG A 1 285 ? 43.729 -3.253 41.638 1.00 33.94 285 ARG A N 1
ATOM 2136 C CA . ARG A 1 285 ? 44.210 -2.492 42.813 1.00 33.94 285 ARG A CA 1
ATOM 2137 C C . ARG A 1 285 ? 43.385 -1.299 43.287 1.00 33.94 285 ARG A C 1
ATOM 2139 O O . ARG A 1 285 ? 43.243 -0.306 42.549 1.00 33.94 285 ARG A O 1
#

Foldseek 3Di:
DDDDDDDDDDDDDDDPPPPPVVVVVVPDPPPQQDKDKDADDLVCLQVALVQVVCCLVPFVQDLDVDGDDSVSVVVVSCVQVVLQWGWMFMDRHPHGQWIKTKDQPDPDPVSVLEIEIDITGRPVCPPVCVRLVRVVVRLVSSLVSNRFKYKYKGKPRVDCVVVVSVVVVVWDWPDKDFQPGADPNDRIIITITMDTRPNHDDPPDPPPPPPPPDPDDDDPPDPDPVVVPPPDDDDPVVVVVVPDDDDDDDDDDDDDDPVVVVVVVVVCVVVVVDDDDPPPDDDDD

Nearest PDB structures (foldseek):
  5dwn-assembly2_C  TM=9.305E-01  e=5.405E-19  Brucella ovis ATCC 25840
  3dr8-assembly1_B  TM=9.581E-01  e=2.265E-17  unclassified
  3dr8-assembly1_A  TM=9.540E-01  e=2.133E-17  unclassified
  4mbu-assembly1_A  TM=9.623E-01  e=4.137E-17  Staphylococcus aureus subsp. aureus Mu50
  1yr0-assembly2_D  TM=9.669E-01  e=5.861E-16  Agrobacterium fabrum str. C58